Protein AF-A0A6J8CK54-F1 (afdb_monomer_lite)

Organism: Mytilus coruscus (NCBI:txid42192)

Structure (mmCIF, N/CA/C/O backbone):
data_AF-A0A6J8CK54-F1
#
_entry.id   AF-A0A6J8CK54-F1
#
loop_
_atom_site.group_PDB
_atom_site.id
_atom_site.type_symbol
_atom_site.label_atom_id
_atom_site.label_alt_id
_atom_site.label_comp_id
_atom_site.label_asym_id
_atom_site.label_entity_id
_atom_site.label_seq_id
_atom_site.pdbx_PDB_ins_code
_atom_site.Cartn_x
_atom_site.Cartn_y
_atom_site.Cartn_z
_atom_site.occupancy
_atom_site.B_iso_or_equiv
_atom_site.auth_seq_id
_atom_site.auth_comp_id
_atom_site.auth_asym_id
_atom_site.auth_atom_id
_atom_site.pdbx_PDB_model_num
ATOM 1 N N . MET A 1 1 ? -16.738 -25.588 69.167 1.00 48.00 1 MET A N 1
ATOM 2 C CA . MET A 1 1 ? -17.588 -25.017 68.103 1.00 48.00 1 MET A CA 1
ATOM 3 C C . MET A 1 1 ? -17.712 -23.536 68.401 1.00 48.00 1 MET A C 1
ATOM 5 O O . MET A 1 1 ? -18.262 -23.213 69.439 1.00 48.00 1 MET A O 1
ATOM 9 N N . GLY A 1 2 ? -17.048 -22.680 67.620 1.00 49.03 2 GLY A N 1
ATOM 10 C CA . GLY A 1 2 ? -16.920 -21.251 67.928 1.00 49.03 2 GLY A CA 1
ATOM 11 C C . GLY A 1 2 ? -18.171 -20.458 67.556 1.00 49.03 2 GLY A C 1
ATOM 12 O O . GLY A 1 2 ? -18.780 -20.725 66.521 1.00 49.03 2 GLY A O 1
ATOM 13 N N . ASP A 1 3 ? -18.523 -19.503 68.414 1.00 54.72 3 ASP A N 1
ATOM 14 C CA . ASP A 1 3 ? -19.717 -18.661 68.365 1.00 54.72 3 ASP A CA 1
ATOM 15 C C . ASP A 1 3 ? -19.902 -17.946 67.020 1.00 54.72 3 ASP A C 1
ATOM 17 O O . ASP A 1 3 ? -19.301 -16.911 66.735 1.00 54.72 3 ASP A O 1
ATOM 21 N N . THR A 1 4 ? -20.813 -18.461 66.196 1.00 59.22 4 THR A N 1
ATOM 22 C CA . THR A 1 4 ? -21.291 -17.782 64.984 1.00 59.22 4 THR A CA 1
ATOM 23 C C . THR A 1 4 ? -22.379 -16.739 65.276 1.00 59.22 4 THR A C 1
ATOM 25 O O . THR A 1 4 ? -22.897 -16.119 64.350 1.00 59.22 4 THR A O 1
ATOM 28 N N . GLN A 1 5 ? -22.755 -16.534 66.543 1.00 58.91 5 GLN A N 1
ATOM 29 C CA . GLN A 1 5 ? -23.908 -15.708 66.929 1.00 58.91 5 GLN A CA 1
ATOM 30 C C . GLN A 1 5 ? -23.653 -14.190 66.901 1.00 58.91 5 GLN A C 1
ATOM 32 O O . GLN A 1 5 ? -24.612 -13.426 66.898 1.00 58.91 5 GLN A O 1
ATOM 37 N N . ASN A 1 6 ? -22.396 -13.742 66.793 1.00 60.12 6 ASN A N 1
ATOM 38 C CA . ASN A 1 6 ? -22.040 -12.315 66.709 1.00 60.12 6 ASN A CA 1
ATOM 39 C C . ASN A 1 6 ? -21.680 -11.843 65.289 1.00 60.12 6 ASN A C 1
ATOM 41 O O . ASN A 1 6 ? -21.133 -10.751 65.114 1.00 60.12 6 ASN A O 1
ATOM 45 N N . LEU A 1 7 ? -21.957 -12.648 64.258 1.00 65.50 7 LEU A N 1
ATOM 46 C CA . LEU A 1 7 ? -21.756 -12.208 62.880 1.00 65.50 7 LEU A CA 1
ATOM 47 C C . LEU A 1 7 ? -22.863 -11.222 62.477 1.00 65.50 7 LEU A C 1
ATOM 49 O O . LEU A 1 7 ? -24.045 -11.530 62.645 1.00 65.50 7 LEU A O 1
ATOM 53 N N . PRO A 1 8 ? -22.503 -10.045 61.931 1.00 65.50 8 PRO A N 1
ATOM 54 C CA . PRO A 1 8 ? -23.477 -9.041 61.534 1.00 65.50 8 PRO A CA 1
ATOM 55 C C . PRO A 1 8 ? -24.423 -9.630 60.488 1.00 65.50 8 PRO A C 1
ATOM 57 O O . PRO A 1 8 ? -24.000 -10.162 59.457 1.00 65.50 8 PRO A O 1
ATOM 60 N N . THR A 1 9 ? -25.719 -9.571 60.780 1.00 67.75 9 THR A N 1
ATOM 61 C CA . THR A 1 9 ? -26.742 -10.156 59.915 1.00 67.75 9 THR A CA 1
ATOM 62 C C . THR A 1 9 ? -27.010 -9.230 58.731 1.00 67.75 9 THR A C 1
ATOM 64 O O . THR A 1 9 ? -26.897 -8.006 58.820 1.00 67.75 9 THR A O 1
ATOM 67 N N . LEU A 1 10 ? -27.397 -9.800 57.586 1.00 60.69 10 LEU A N 1
ATOM 68 C CA . LEU A 1 10 ? -27.627 -9.051 56.340 1.00 60.69 10 LEU A CA 1
ATOM 69 C C . LEU A 1 10 ? -28.688 -7.930 56.466 1.00 60.69 10 LEU A C 1
ATOM 71 O O . LEU A 1 10 ? -28.786 -7.070 55.590 1.00 60.69 10 LEU A O 1
ATOM 75 N N . GLN A 1 11 ? -29.485 -7.952 57.540 1.00 67.56 11 GLN A N 1
ATOM 76 C CA . GLN A 1 11 ? -30.541 -6.987 57.845 1.00 67.56 11 GLN A CA 1
ATOM 77 C C . GLN A 1 11 ? -30.040 -5.738 58.596 1.00 67.56 11 GLN A C 1
ATOM 79 O O . GLN A 1 11 ? -30.811 -4.794 58.784 1.00 67.56 11 GLN A O 1
ATOM 84 N N . ASP A 1 12 ? -28.758 -5.674 58.973 1.00 81.00 12 ASP A N 1
ATOM 85 C CA . ASP A 1 12 ? -28.205 -4.513 59.666 1.00 81.00 12 ASP A CA 1
ATOM 86 C C . ASP A 1 12 ? -28.317 -3.234 58.820 1.00 81.00 12 ASP A C 1
ATOM 88 O O . ASP A 1 12 ? -27.776 -3.101 57.712 1.00 81.00 12 ASP A O 1
ATOM 92 N N . LYS A 1 13 ? -28.978 -2.218 59.387 1.00 82.81 13 LYS A N 1
ATOM 93 C CA . LYS A 1 13 ? -29.162 -0.891 58.767 1.00 82.81 13 LYS A CA 1
ATOM 94 C C . LYS A 1 13 ? -27.828 -0.253 58.352 1.00 82.81 13 LYS A C 1
ATOM 96 O O . LYS A 1 13 ? -27.752 0.440 57.338 1.00 82.81 13 LYS A O 1
ATOM 101 N N . ARG A 1 14 ? -26.752 -0.532 59.093 1.00 83.00 14 ARG A N 1
ATOM 102 C CA . ARG A 1 14 ? -25.394 -0.068 58.780 1.00 83.00 14 ARG A CA 1
ATOM 103 C C . ARG A 1 14 ? -24.827 -0.735 57.520 1.00 83.00 14 ARG A C 1
ATOM 105 O O . ARG A 1 14 ? -24.281 -0.035 56.669 1.00 83.00 14 ARG A O 1
ATOM 112 N N . LEU A 1 15 ? -24.994 -2.050 57.362 1.00 83.69 15 LEU A N 1
ATOM 113 C CA . LEU A 1 15 ? -24.539 -2.800 56.181 1.00 83.69 15 LEU A CA 1
ATOM 114 C C . LEU A 1 15 ? -25.299 -2.385 54.914 1.00 83.69 15 LEU A C 1
ATOM 116 O O . LEU A 1 15 ? -24.699 -2.205 53.848 1.00 83.69 15 LEU A O 1
ATOM 120 N N . THR A 1 16 ? -26.609 -2.158 55.027 1.00 84.31 16 THR A N 1
ATOM 121 C CA . THR A 1 16 ? -27.421 -1.666 53.903 1.00 84.31 16 THR A CA 1
ATOM 122 C C . THR A 1 16 ? -27.046 -0.236 53.506 1.00 84.31 16 THR A C 1
ATOM 124 O O . THR A 1 16 ? -26.945 0.060 52.312 1.00 84.31 16 THR A O 1
ATOM 127 N N . TYR A 1 17 ? -26.771 0.646 54.473 1.00 89.19 17 TYR A N 1
ATOM 128 C CA . TYR A 1 17 ? -26.274 2.000 54.213 1.00 89.19 17 TYR A CA 1
ATOM 129 C C . TYR A 1 17 ? -24.900 1.992 53.529 1.00 89.19 17 TYR A C 1
ATOM 131 O O . TYR A 1 17 ? -24.726 2.645 52.498 1.00 89.19 17 TYR A O 1
ATOM 139 N N . MET A 1 18 ? -23.958 1.186 54.032 1.00 88.12 18 MET A N 1
ATOM 140 C CA . MET A 1 18 ? -22.650 0.991 53.398 1.00 88.12 18 MET A CA 1
ATOM 141 C C . MET A 1 18 ? -22.799 0.500 51.960 1.00 88.12 18 MET A C 1
ATOM 143 O O . MET A 1 18 ? -22.256 1.121 51.052 1.00 88.12 18 MET A O 1
ATOM 147 N N . SER A 1 19 ? -23.634 -0.516 51.724 1.00 87.38 19 SER A N 1
ATOM 148 C CA . SER A 1 19 ? -23.914 -1.036 50.380 1.00 87.38 19 SER A CA 1
ATOM 149 C C . SER A 1 19 ? -24.491 0.026 49.435 1.00 87.38 19 SER A C 1
ATOM 151 O O . SER A 1 19 ? -24.144 0.063 48.251 1.00 87.38 19 SER A O 1
ATOM 153 N N . LYS A 1 20 ? -25.360 0.919 49.934 1.00 92.81 20 LYS A N 1
ATOM 154 C CA . LYS A 1 20 ? -25.897 2.049 49.155 1.00 92.81 20 LYS A CA 1
ATOM 155 C C . LYS A 1 20 ? -24.796 3.035 48.769 1.00 92.81 20 LYS A C 1
ATOM 157 O O . LYS A 1 20 ? -24.768 3.461 47.613 1.00 92.81 20 LYS A O 1
ATOM 162 N N . ILE A 1 21 ? -23.887 3.365 49.689 1.00 94.69 21 ILE A N 1
ATOM 163 C CA . ILE A 1 21 ? -22.725 4.213 49.392 1.00 94.69 21 ILE A CA 1
ATOM 164 C C . ILE A 1 21 ? -21.845 3.540 48.342 1.00 94.69 21 ILE A C 1
ATOM 166 O O . ILE A 1 21 ? -21.576 4.153 47.314 1.00 94.69 21 ILE A O 1
ATOM 170 N N . THR A 1 22 ? -21.485 2.264 48.517 1.00 94.69 22 THR A N 1
ATOM 171 C CA . THR A 1 22 ? -20.622 1.560 47.557 1.00 94.69 22 THR A CA 1
ATOM 172 C C . THR A 1 22 ? -21.241 1.527 46.161 1.00 94.69 22 THR A C 1
ATOM 174 O O . THR A 1 22 ? -20.546 1.757 45.174 1.00 94.69 22 THR A O 1
ATOM 177 N N . ARG A 1 23 ? -22.557 1.282 46.053 1.00 95.19 23 ARG A N 1
ATOM 178 C CA . ARG A 1 23 ? -23.281 1.328 44.771 1.00 95.19 23 ARG A CA 1
ATOM 179 C C . ARG A 1 23 ? -23.238 2.718 44.137 1.00 95.19 23 ARG A C 1
ATOM 181 O O . ARG A 1 23 ? -23.006 2.813 42.935 1.00 95.19 23 ARG A O 1
ATOM 188 N N . ARG A 1 24 ? -23.442 3.783 44.921 1.00 95.31 24 ARG A N 1
ATOM 189 C CA . ARG A 1 24 ? -23.344 5.168 44.430 1.00 95.31 24 ARG A CA 1
ATOM 190 C C . ARG A 1 24 ? -21.935 5.478 43.935 1.00 95.31 24 ARG A C 1
ATOM 192 O O . ARG A 1 24 ? -21.802 5.936 42.807 1.00 95.31 24 ARG A O 1
ATOM 199 N N . THR A 1 25 ? -20.908 5.149 44.716 1.00 96.38 25 THR A N 1
ATOM 200 C CA . THR A 1 25 ? -19.506 5.351 44.331 1.00 96.38 25 THR A CA 1
ATOM 201 C C . THR A 1 25 ? -19.171 4.601 43.045 1.00 96.38 25 THR A C 1
ATOM 203 O O . THR A 1 25 ? -18.646 5.209 42.122 1.00 96.38 25 THR A O 1
ATOM 206 N N . ARG A 1 26 ? -19.561 3.322 42.922 1.00 96.31 26 ARG A N 1
ATOM 207 C CA . ARG A 1 26 ? -19.374 2.536 41.685 1.00 96.31 26 ARG A CA 1
ATOM 208 C C . ARG A 1 26 ? -20.060 3.168 40.474 1.00 96.31 26 ARG A C 1
ATOM 210 O O . ARG A 1 26 ? -19.512 3.149 39.380 1.00 96.31 26 ARG A O 1
ATOM 217 N N . LYS A 1 27 ? -21.262 3.721 40.659 1.00 96.94 27 LYS A N 1
ATOM 218 C CA . LYS A 1 27 ? -21.995 4.384 39.575 1.00 96.94 27 LYS A CA 1
ATOM 219 C C . LYS A 1 27 ? -21.295 5.673 39.137 1.00 96.94 27 LYS A C 1
ATOM 221 O O . LYS A 1 27 ? -21.193 5.919 37.942 1.00 96.94 27 LYS A O 1
ATOM 226 N N . ILE A 1 28 ? -20.803 6.469 40.088 1.00 97.06 28 ILE A N 1
ATOM 227 C CA . ILE A 1 28 ? -20.060 7.705 39.805 1.00 97.06 28 ILE A CA 1
ATOM 228 C C . ILE A 1 28 ? -18.764 7.386 39.057 1.00 97.06 28 ILE A C 1
ATOM 230 O O . ILE A 1 28 ? -18.543 7.941 37.986 1.00 97.06 28 ILE A O 1
ATOM 234 N N . THR A 1 29 ? -17.968 6.430 39.544 1.00 96.81 29 THR A N 1
ATOM 235 C CA . THR A 1 29 ? -16.713 6.050 38.879 1.00 96.81 29 THR A CA 1
ATOM 236 C C . THR A 1 29 ? -16.949 5.477 37.484 1.00 96.81 29 THR A C 1
ATOM 238 O O . THR A 1 29 ? -16.185 5.761 36.566 1.00 96.81 29 THR A O 1
ATOM 241 N N . GLN A 1 30 ? -18.028 4.714 37.281 1.00 97.56 30 GLN A N 1
ATOM 242 C CA . GLN A 1 30 ? -18.414 4.249 35.949 1.00 97.56 30 GLN A CA 1
ATOM 243 C C . GLN A 1 30 ? -18.729 5.421 35.007 1.00 97.56 30 GLN A C 1
ATOM 245 O O . GLN A 1 30 ? -18.229 5.447 33.886 1.00 97.56 30 GLN A O 1
ATOM 250 N N . ILE A 1 31 ? -19.510 6.406 35.462 1.00 97.62 31 ILE A N 1
ATOM 251 C CA . ILE A 1 31 ? -19.836 7.597 34.665 1.00 97.62 31 ILE A CA 1
ATOM 252 C C . ILE A 1 31 ? -18.567 8.388 34.326 1.00 97.62 31 ILE A C 1
ATOM 254 O O . ILE A 1 31 ? -18.394 8.812 33.184 1.00 97.62 31 ILE A O 1
ATOM 258 N N . GLU A 1 32 ? -17.665 8.576 35.288 1.00 97.75 32 GLU A N 1
ATOM 259 C CA . GLU A 1 32 ? -16.388 9.259 35.067 1.00 97.75 32 GLU A CA 1
ATOM 260 C C . GLU A 1 32 ? -15.515 8.518 34.051 1.00 97.75 32 GLU A C 1
ATOM 262 O O . GLU A 1 32 ? -15.001 9.142 33.121 1.00 97.75 32 GLU A O 1
ATOM 267 N N . ASN A 1 33 ? -15.416 7.191 34.159 1.00 97.75 33 ASN A N 1
ATOM 268 C CA . ASN A 1 33 ? -14.702 6.360 33.192 1.00 97.75 33 ASN A CA 1
ATOM 269 C C . ASN A 1 33 ? -15.308 6.470 31.787 1.00 97.75 33 ASN A C 1
ATOM 271 O O . ASN A 1 33 ? -14.570 6.629 30.813 1.00 97.75 33 ASN A O 1
ATOM 275 N N . ASP A 1 34 ? -16.637 6.466 31.669 1.00 98.06 34 ASP A N 1
ATOM 276 C CA . ASP A 1 34 ? -17.323 6.651 30.389 1.00 98.06 34 ASP A CA 1
ATOM 277 C C . ASP A 1 34 ? -17.046 8.043 29.800 1.00 98.06 34 ASP A C 1
ATOM 279 O O . ASP A 1 34 ? -16.787 8.180 28.599 1.00 98.0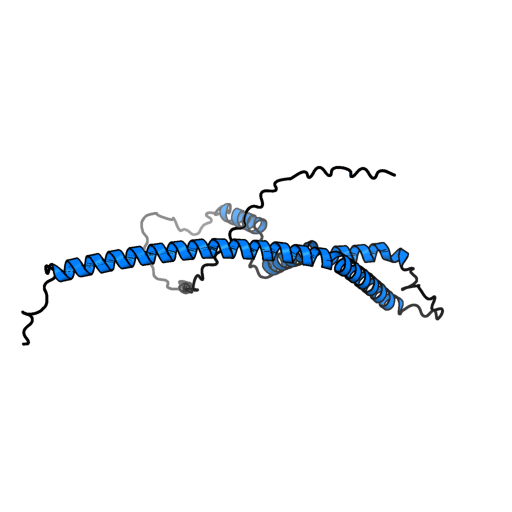6 34 ASP A O 1
ATOM 283 N N . MET A 1 35 ? -17.053 9.093 30.630 1.00 97.81 35 MET A N 1
ATOM 284 C CA . MET A 1 35 ? -16.698 10.450 30.204 1.00 97.81 35 MET A CA 1
ATOM 285 C C . MET A 1 35 ? -15.242 10.539 29.738 1.00 97.81 35 MET A C 1
ATOM 287 O O . MET A 1 35 ? -14.969 11.152 28.702 1.00 97.81 35 MET A O 1
ATOM 291 N N . LEU A 1 36 ? -14.309 9.921 30.466 1.00 97.69 36 LEU A N 1
ATOM 292 C CA . LEU A 1 36 ? -12.895 9.871 30.097 1.00 97.69 36 LEU A CA 1
ATOM 293 C C . LEU A 1 36 ? -12.685 9.099 28.793 1.00 97.69 36 LEU A C 1
ATOM 295 O O . LEU A 1 36 ? -11.977 9.589 27.913 1.00 97.69 36 LEU A O 1
ATOM 299 N N . SER A 1 37 ? -13.354 7.957 28.615 1.00 97.88 37 SER A N 1
ATOM 300 C CA . SER A 1 37 ? -13.296 7.183 27.372 1.00 97.88 37 SER A CA 1
ATOM 301 C C . SER A 1 37 ? -13.793 8.007 26.184 1.00 97.88 37 SER A C 1
ATOM 303 O O . SER A 1 37 ? -13.129 8.059 25.150 1.00 97.88 37 SER A O 1
ATOM 305 N N . ARG A 1 38 ? -14.912 8.730 26.336 1.00 97.69 38 ARG A N 1
ATOM 306 C CA . ARG A 1 38 ? -15.437 9.615 25.282 1.00 97.69 38 ARG A CA 1
ATOM 307 C C . ARG A 1 38 ? -14.467 10.744 24.938 1.00 97.69 38 ARG A C 1
ATOM 309 O O . ARG A 1 38 ? -14.269 11.031 23.759 1.00 97.69 38 ARG A O 1
ATOM 316 N N . LYS A 1 39 ? -13.849 11.380 25.940 1.00 97.81 39 LYS A N 1
ATOM 317 C CA . LYS A 1 39 ? -12.824 12.415 25.713 1.00 97.81 39 LYS A CA 1
ATOM 318 C C . LYS A 1 39 ? -11.617 11.837 24.974 1.00 97.81 39 LYS A C 1
ATOM 320 O O . LYS A 1 39 ? -11.168 12.422 23.990 1.00 97.81 39 LYS A O 1
ATOM 325 N N . ASN A 1 40 ? -11.142 10.664 25.390 1.00 97.94 40 ASN A N 1
ATOM 326 C CA . ASN A 1 40 ? -10.023 9.984 24.747 1.00 97.94 40 ASN A CA 1
ATOM 327 C C . ASN A 1 40 ? -10.325 9.621 23.283 1.00 97.94 40 ASN A C 1
ATOM 329 O O . ASN A 1 40 ? -9.487 9.827 22.405 1.00 97.94 40 ASN A O 1
ATOM 333 N N . ASP A 1 41 ? -11.545 9.169 22.984 1.00 97.94 41 ASP A N 1
ATOM 334 C CA . ASP A 1 41 ? -11.980 8.897 21.612 1.00 97.94 41 ASP A CA 1
ATOM 335 C C . ASP A 1 41 ? -11.954 10.156 20.738 1.00 97.94 41 ASP A C 1
ATOM 337 O O . ASP A 1 41 ? -11.562 10.101 19.567 1.00 97.94 41 ASP A O 1
ATOM 341 N N . VAL A 1 42 ? -12.369 11.302 21.287 1.00 98.12 42 VAL A N 1
ATOM 342 C CA . VAL A 1 42 ? -12.318 12.590 20.584 1.00 98.12 42 VAL A CA 1
ATOM 343 C C . VAL A 1 42 ? -10.870 12.984 20.298 1.00 98.12 42 VAL A C 1
ATOM 345 O O . VAL A 1 42 ? -10.543 13.254 19.140 1.00 98.12 42 VAL A O 1
ATOM 348 N N . TYR A 1 43 ? -9.987 12.945 21.300 1.00 98.12 43 TYR A N 1
ATOM 349 C CA . TYR A 1 43 ? -8.568 13.261 21.108 1.00 98.12 43 TYR A CA 1
ATOM 350 C C . TYR A 1 43 ? -7.902 12.319 20.107 1.00 98.12 43 TYR A C 1
ATOM 352 O O . TYR A 1 43 ? -7.234 12.776 19.180 1.00 98.12 43 TYR A O 1
ATOM 360 N N . SER A 1 44 ? -8.171 11.019 20.207 1.00 98.00 44 SER A N 1
ATOM 361 C CA . SER A 1 44 ? -7.672 10.012 19.271 1.00 98.00 44 SER A CA 1
ATOM 362 C C . SER A 1 44 ? -8.119 10.299 17.834 1.00 98.00 44 SER A C 1
ATOM 364 O O . SER A 1 44 ? -7.328 10.194 16.895 1.00 98.00 44 SER A O 1
ATOM 366 N N . LYS A 1 45 ? -9.377 10.709 17.626 1.00 97.94 45 LYS A N 1
ATOM 367 C CA . LYS A 1 45 ? -9.874 11.113 16.300 1.00 97.94 45 LYS A CA 1
ATOM 368 C C . LYS A 1 45 ? -9.177 12.373 15.787 1.00 97.94 45 LYS A C 1
ATOM 370 O O . LYS A 1 45 ? -8.841 12.416 14.604 1.00 97.94 45 LYS A O 1
ATOM 375 N N . CYS A 1 46 ? -8.954 13.374 16.636 1.00 98.06 46 CYS A N 1
ATOM 376 C CA . CYS A 1 46 ? -8.244 14.600 16.262 1.00 98.06 46 CYS A CA 1
ATOM 377 C C . CYS A 1 46 ? -6.789 14.315 15.867 1.00 98.06 46 CYS A C 1
ATOM 379 O O . CYS A 1 46 ? -6.385 14.678 14.763 1.00 98.06 46 CYS A O 1
ATOM 381 N N . LEU A 1 47 ? -6.054 13.563 16.690 1.00 98.06 47 LEU A N 1
ATOM 382 C CA . LEU A 1 47 ? -4.678 13.149 16.402 1.00 98.06 47 LEU A CA 1
ATOM 383 C C . LEU A 1 47 ? -4.584 12.337 15.107 1.00 98.06 47 LEU A C 1
ATOM 385 O O . LEU A 1 47 ? -3.687 12.547 14.295 1.00 98.06 47 LEU A O 1
ATOM 389 N N . ASN A 1 48 ? -5.537 11.434 14.861 1.00 97.44 48 ASN A N 1
ATOM 390 C CA . ASN A 1 48 ? -5.570 10.670 13.615 1.00 97.44 48 ASN A CA 1
ATOM 391 C C . ASN A 1 48 ? -5.790 11.563 12.386 1.00 97.44 48 ASN A C 1
ATOM 393 O O . ASN A 1 48 ? -5.140 11.350 11.361 1.00 97.44 48 ASN A O 1
ATOM 397 N N . LYS A 1 49 ? -6.671 12.568 12.474 1.00 97.81 49 LYS A N 1
ATOM 398 C CA . LYS A 1 49 ? -6.880 13.543 11.391 1.00 97.81 49 LYS A CA 1
ATOM 399 C C . LYS A 1 49 ? -5.620 14.367 11.127 1.00 97.81 49 LYS A C 1
ATOM 401 O O . LYS A 1 49 ? -5.247 14.547 9.970 1.00 97.81 49 LYS A O 1
ATOM 406 N N . GLU A 1 50 ? -4.951 14.830 12.177 1.00 97.56 50 GLU A N 1
ATOM 407 C CA . GLU A 1 50 ? -3.706 15.593 12.063 1.00 97.56 50 GLU A CA 1
ATOM 408 C C . GLU A 1 50 ? -2.572 14.748 11.472 1.00 97.56 50 GLU A C 1
ATOM 410 O O . GLU A 1 50 ? -1.907 15.156 10.524 1.00 97.56 50 GLU A O 1
ATOM 415 N N . LYS A 1 51 ? -2.416 13.507 11.937 1.00 98.19 51 LYS A N 1
ATOM 416 C CA . LYS A 1 51 ? -1.465 12.555 11.359 1.00 98.19 51 LYS A CA 1
ATOM 417 C C . LYS A 1 51 ? -1.728 12.328 9.869 1.00 98.19 51 LYS A C 1
ATOM 419 O O . LYS A 1 51 ? -0.789 12.283 9.077 1.00 98.19 51 LYS A O 1
ATOM 424 N N . GLN A 1 52 ? -2.992 12.181 9.467 1.00 95.75 52 GLN A N 1
ATOM 425 C CA . GLN A 1 52 ? -3.361 12.030 8.057 1.00 95.75 52 GLN A CA 1
ATOM 426 C C . GLN A 1 52 ? -3.038 13.287 7.238 1.00 95.75 52 GLN A C 1
ATOM 428 O O . GLN A 1 52 ? -2.494 13.161 6.139 1.00 95.75 52 GLN A O 1
ATOM 433 N N . SER A 1 53 ? -3.318 14.482 7.765 1.00 96.50 53 SER A N 1
ATOM 434 C CA . SER A 1 53 ? -3.023 15.742 7.073 1.00 96.50 53 SER A CA 1
ATOM 435 C C . SER A 1 53 ? -1.515 15.970 6.925 1.00 96.50 53 SER A C 1
ATOM 437 O O . SER A 1 53 ? -1.055 16.341 5.843 1.00 96.50 53 SER A O 1
ATOM 439 N N . LEU A 1 54 ? -0.732 15.660 7.963 1.00 97.44 54 LEU A N 1
ATOM 440 C CA . LEU A 1 54 ? 0.725 15.718 7.932 1.00 97.44 54 LEU A CA 1
ATOM 441 C C . LEU A 1 54 ? 1.274 14.730 6.906 1.00 97.44 54 LEU A C 1
ATOM 443 O O . LEU A 1 54 ? 2.019 15.134 6.020 1.00 97.44 54 LEU A O 1
ATOM 447 N N . ASN A 1 55 ? 0.848 13.465 6.950 1.00 96.12 55 ASN A N 1
ATOM 448 C CA . ASN A 1 55 ? 1.263 12.455 5.974 1.00 96.12 55 ASN A CA 1
ATOM 449 C C . ASN A 1 55 ? 0.984 12.895 4.532 1.00 96.12 55 ASN A C 1
ATOM 451 O O . ASN A 1 55 ? 1.827 12.701 3.656 1.00 96.12 55 ASN A O 1
ATOM 455 N N . TYR A 1 56 ? -0.178 13.505 4.288 1.00 95.12 56 TYR A N 1
ATOM 456 C CA . TYR A 1 56 ? -0.532 14.030 2.976 1.00 95.12 56 TYR A CA 1
ATOM 457 C C . TYR A 1 56 ? 0.384 15.183 2.546 1.00 95.12 56 TYR A C 1
ATOM 459 O O . TYR A 1 56 ? 0.933 15.137 1.447 1.00 95.12 56 TYR A O 1
ATOM 467 N N . ARG A 1 57 ? 0.630 16.171 3.417 1.00 96.75 57 ARG A N 1
ATOM 468 C CA . ARG A 1 57 ? 1.552 17.289 3.138 1.00 96.75 57 ARG A CA 1
ATOM 469 C C . ARG A 1 57 ? 2.970 16.798 2.856 1.00 96.75 57 ARG A C 1
ATOM 471 O O . ARG A 1 57 ? 3.595 17.227 1.889 1.00 96.75 57 ARG A O 1
ATOM 478 N N . THR A 1 58 ? 3.472 15.866 3.662 1.00 96.25 58 THR A N 1
ATOM 479 C CA . THR A 1 58 ? 4.798 15.267 3.472 1.00 96.25 58 THR A CA 1
ATOM 480 C C . THR A 1 58 ? 4.861 14.491 2.159 1.00 96.25 58 THR A C 1
ATOM 482 O O . THR A 1 58 ? 5.841 14.596 1.425 1.00 96.25 58 THR A O 1
ATOM 485 N N . TRP A 1 59 ? 3.799 13.756 1.815 1.00 94.94 59 TRP A N 1
ATOM 486 C CA . TRP A 1 59 ? 3.690 13.072 0.529 1.00 94.94 59 TRP A CA 1
ATOM 487 C C . TRP A 1 59 ? 3.682 14.051 -0.651 1.00 94.94 59 TRP A C 1
ATOM 489 O O . TRP A 1 59 ? 4.414 13.821 -1.609 1.00 94.94 59 TRP A O 1
ATOM 499 N N . GLN A 1 60 ? 2.926 15.152 -0.571 1.00 95.06 60 GLN A N 1
ATOM 500 C CA . GLN A 1 60 ? 2.899 16.191 -1.605 1.00 95.06 60 GLN A CA 1
ATOM 501 C C . GLN A 1 60 ? 4.288 16.799 -1.821 1.00 95.06 60 GLN A C 1
ATOM 503 O O . GLN A 1 60 ? 4.740 16.882 -2.959 1.00 95.06 60 GLN A O 1
ATOM 508 N N . ARG A 1 61 ? 4.994 17.147 -0.735 1.00 96.50 61 ARG A N 1
ATOM 509 C CA . ARG A 1 61 ? 6.371 17.664 -0.800 1.00 96.50 61 ARG A CA 1
ATOM 510 C C . ARG A 1 61 ? 7.336 16.650 -1.412 1.00 96.50 61 ARG A C 1
ATOM 512 O O . ARG A 1 61 ? 8.186 17.021 -2.208 1.00 96.50 61 ARG A O 1
ATOM 519 N N . ALA A 1 62 ? 7.198 15.370 -1.069 1.00 95.56 62 ALA A N 1
ATOM 520 C CA . ALA A 1 62 ? 8.073 14.309 -1.564 1.00 95.56 62 ALA A CA 1
ATOM 521 C C . ALA A 1 62 ? 7.754 13.853 -3.001 1.00 95.56 62 ALA A C 1
ATOM 523 O O . ALA A 1 62 ? 8.590 13.203 -3.629 1.00 95.56 62 ALA A O 1
ATOM 524 N N . LYS A 1 63 ? 6.555 14.143 -3.521 1.00 91.19 63 LYS A N 1
ATOM 525 C CA . LYS A 1 63 ? 6.081 13.678 -4.832 1.00 91.19 63 LYS A CA 1
ATOM 526 C C . LYS A 1 63 ? 7.018 14.050 -5.997 1.00 91.19 63 LYS A C 1
ATOM 528 O O . LYS A 1 63 ? 7.461 13.112 -6.659 1.00 91.19 63 LYS A O 1
ATOM 533 N N . PRO A 1 64 ? 7.388 15.327 -6.232 1.00 95.31 64 PRO A N 1
ATOM 534 C CA . PRO A 1 64 ? 8.235 15.688 -7.374 1.00 95.31 64 PRO A CA 1
ATOM 535 C C . PRO A 1 64 ? 9.619 15.030 -7.304 1.00 95.31 64 PRO A C 1
ATOM 537 O O . PRO A 1 64 ? 10.124 14.527 -8.305 1.00 95.31 64 PRO A O 1
ATOM 540 N N . PHE A 1 65 ? 10.205 14.938 -6.106 1.00 96.31 65 PHE A N 1
ATOM 541 C CA . PHE A 1 65 ? 11.488 14.261 -5.905 1.00 96.31 65 PHE A CA 1
ATOM 542 C C . PHE A 1 65 ? 11.400 12.765 -6.209 1.00 96.31 65 PHE A C 1
ATOM 544 O O . PHE A 1 65 ? 12.289 12.204 -6.845 1.00 96.31 65 PHE A O 1
ATOM 551 N N . ARG A 1 66 ? 10.312 12.107 -5.789 1.00 93.25 66 ARG A N 1
ATOM 552 C CA . ARG A 1 66 ? 10.070 10.691 -6.089 1.00 93.25 66 ARG A CA 1
ATOM 553 C C . ARG A 1 66 ? 9.865 10.449 -7.579 1.00 93.25 66 ARG A C 1
ATOM 555 O O . ARG A 1 66 ? 10.394 9.465 -8.085 1.00 93.25 66 ARG A O 1
ATOM 562 N N . GLU A 1 67 ? 9.124 11.315 -8.264 1.00 92.19 67 GLU A N 1
ATOM 563 C CA . GLU A 1 67 ? 8.903 11.230 -9.713 1.00 92.19 67 GLU A CA 1
ATOM 564 C C . GLU A 1 67 ? 10.212 11.431 -10.486 1.00 92.19 67 GLU A C 1
ATOM 566 O O . GLU A 1 67 ? 10.558 10.594 -11.319 1.00 92.19 67 GLU A O 1
ATOM 571 N N . SER A 1 68 ? 10.994 12.454 -10.130 1.00 95.94 68 SER A N 1
ATOM 572 C CA . SER A 1 68 ? 12.318 12.711 -10.711 1.00 95.94 68 SER A CA 1
ATOM 573 C C . SER A 1 68 ? 13.280 11.535 -10.505 1.00 95.94 68 SER A C 1
ATOM 575 O O . SER A 1 68 ? 13.884 11.030 -11.453 1.00 95.94 68 SER A O 1
ATOM 577 N N . LEU A 1 69 ? 13.361 11.011 -9.280 1.00 96.00 69 LEU A N 1
ATOM 578 C CA . LEU A 1 69 ? 14.219 9.873 -8.955 1.00 96.00 69 LEU A CA 1
ATOM 579 C C . LEU A 1 69 ? 13.777 8.592 -9.672 1.00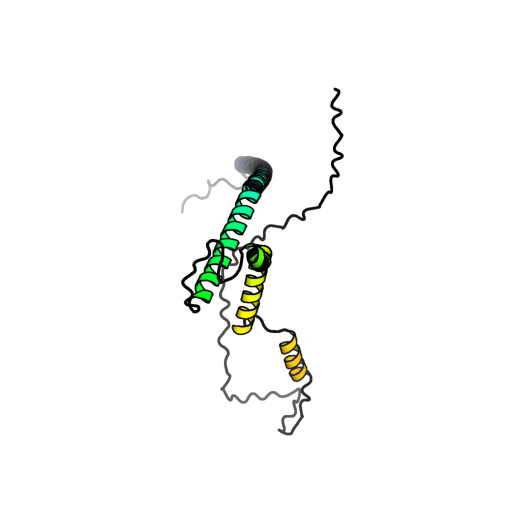 96.00 69 LEU A C 1
ATOM 581 O O . LEU A 1 69 ? 14.615 7.812 -10.127 1.00 96.00 69 LEU A O 1
ATOM 585 N N . LEU A 1 70 ? 12.469 8.361 -9.786 1.00 94.25 70 LEU A N 1
ATOM 586 C CA . LEU A 1 70 ? 11.925 7.226 -10.522 1.00 94.25 70 LEU A CA 1
ATOM 587 C C . LEU A 1 70 ? 12.231 7.341 -12.021 1.00 94.25 70 LEU A C 1
ATOM 589 O O . LEU A 1 70 ? 12.633 6.347 -12.625 1.00 94.25 70 LEU A O 1
ATOM 593 N N . HIS A 1 71 ? 12.127 8.537 -12.599 1.00 94.25 71 HIS A N 1
ATOM 594 C CA . HIS A 1 71 ? 12.514 8.807 -13.981 1.00 94.25 71 HIS A CA 1
ATOM 595 C C . HIS A 1 71 ? 14.015 8.555 -14.209 1.00 94.25 71 HIS A C 1
ATOM 597 O O . HIS A 1 71 ? 14.383 7.786 -15.096 1.00 94.25 71 HIS A O 1
ATOM 603 N N . ALA A 1 72 ? 14.886 9.094 -13.347 1.00 96.00 72 ALA A N 1
ATOM 604 C CA . ALA A 1 72 ? 16.333 8.880 -13.418 1.00 96.00 72 ALA A CA 1
ATOM 605 C C . ALA A 1 72 ? 16.715 7.391 -13.317 1.00 96.00 72 ALA A C 1
ATOM 607 O O . ALA A 1 72 ? 17.510 6.890 -14.113 1.00 96.00 72 ALA A O 1
ATOM 608 N N . ARG A 1 73 ? 16.104 6.645 -12.386 1.00 96.19 73 ARG A N 1
ATOM 609 C CA . ARG A 1 73 ? 16.312 5.190 -12.264 1.00 96.19 73 ARG A CA 1
ATOM 610 C C . ARG A 1 73 ? 15.813 4.423 -13.485 1.00 96.19 73 ARG A C 1
ATOM 612 O O . ARG A 1 73 ? 16.438 3.441 -13.878 1.00 96.19 73 ARG A O 1
ATOM 619 N N . SER A 1 74 ? 14.704 4.859 -14.075 1.00 94.50 74 SER A N 1
ATOM 620 C CA . SER A 1 74 ? 14.132 4.250 -15.280 1.00 94.50 74 SER A CA 1
ATOM 621 C C . SER A 1 74 ? 15.060 4.436 -16.482 1.00 94.50 74 SER A C 1
ATOM 623 O O . SER A 1 74 ? 15.372 3.456 -17.158 1.00 94.50 74 SER A O 1
ATOM 625 N N . ILE A 1 75 ? 15.611 5.643 -16.666 1.00 93.81 75 ILE A N 1
ATOM 626 C CA . ILE A 1 75 ? 16.662 5.925 -17.658 1.00 93.81 75 ILE A CA 1
ATOM 627 C C . ILE A 1 75 ? 17.867 5.007 -17.445 1.00 93.81 75 ILE A C 1
ATOM 629 O O . ILE A 1 75 ? 18.275 4.300 -18.363 1.00 93.81 75 ILE A O 1
ATOM 633 N N . GLN A 1 76 ? 18.409 4.966 -16.223 1.00 93.75 76 GLN A N 1
ATOM 634 C CA . GLN A 1 76 ? 19.573 4.135 -15.906 1.00 93.75 76 GLN A CA 1
ATOM 635 C C . GLN A 1 76 ? 19.315 2.652 -16.183 1.00 93.75 76 GLN A C 1
ATOM 637 O O . GLN A 1 76 ? 20.197 1.960 -16.687 1.00 93.75 76 GLN A O 1
ATOM 642 N N . LYS A 1 77 ? 18.116 2.155 -15.864 1.00 93.94 77 LYS A N 1
ATOM 643 C CA . LYS A 1 77 ? 17.727 0.768 -16.127 1.00 93.94 77 LYS A CA 1
ATOM 644 C C . LYS A 1 77 ? 17.688 0.472 -17.627 1.00 93.94 77 LYS A C 1
ATOM 646 O O . LYS A 1 77 ? 18.235 -0.549 -18.036 1.00 93.94 77 LYS A O 1
ATOM 651 N N . CYS A 1 78 ? 17.095 1.357 -18.430 1.00 91.44 78 CYS A N 1
ATOM 652 C CA . CYS A 1 78 ? 17.047 1.200 -19.886 1.00 91.44 78 CYS A CA 1
ATOM 653 C C . CYS A 1 78 ? 18.459 1.252 -20.485 1.00 91.44 78 CYS A C 1
ATOM 655 O O . CYS A 1 78 ? 18.855 0.342 -21.204 1.00 91.44 78 CYS A O 1
ATOM 657 N N . MET A 1 79 ? 19.268 2.239 -20.094 1.00 88.94 79 MET A N 1
ATOM 658 C CA . MET A 1 79 ? 20.660 2.357 -20.539 1.00 88.94 79 MET A CA 1
ATOM 659 C C . MET A 1 79 ? 21.492 1.118 -20.195 1.00 88.94 79 MET A C 1
ATOM 661 O O . MET A 1 79 ? 22.250 0.641 -21.032 1.00 88.94 79 MET A O 1
ATOM 665 N N . LYS A 1 80 ? 21.358 0.576 -18.978 1.00 89.62 80 LYS A N 1
ATOM 666 C CA . LYS A 1 80 ? 22.059 -0.655 -18.578 1.00 89.62 80 LYS A CA 1
ATOM 667 C C . LYS A 1 80 ? 21.622 -1.859 -19.409 1.00 89.62 80 LYS A C 1
ATOM 669 O O . LYS A 1 80 ? 22.474 -2.654 -19.779 1.00 89.62 80 LYS A O 1
ATOM 674 N N . LYS A 1 81 ? 20.326 -1.980 -19.712 1.00 89.06 81 LYS A N 1
ATOM 675 C CA . LYS A 1 81 ? 19.791 -3.059 -20.551 1.00 89.06 81 LYS A CA 1
ATOM 676 C C . LYS A 1 81 ? 20.425 -3.034 -21.947 1.00 89.06 81 LYS A C 1
ATOM 678 O O . LYS A 1 81 ? 20.956 -4.049 -22.372 1.00 89.06 81 LYS A O 1
ATOM 683 N N . HIS A 1 82 ? 20.445 -1.871 -22.599 1.00 84.62 82 HIS A N 1
ATOM 684 C CA . HIS A 1 82 ? 21.024 -1.712 -23.941 1.00 84.62 82 HIS A CA 1
ATOM 685 C C . HIS A 1 82 ? 22.550 -1.849 -23.958 1.00 84.62 82 HIS A C 1
ATOM 687 O O . HIS A 1 82 ? 23.091 -2.483 -24.852 1.00 84.62 82 HIS A O 1
ATOM 693 N N . LYS A 1 83 ? 23.255 -1.380 -22.917 1.00 80.75 83 LYS A N 1
ATOM 694 C CA . LYS A 1 83 ? 24.703 -1.627 -22.778 1.00 80.75 83 LYS A CA 1
ATOM 695 C C . LYS A 1 83 ? 25.066 -3.114 -22.731 1.00 80.75 83 LYS A C 1
ATOM 697 O O . LYS A 1 83 ? 26.138 -3.467 -23.194 1.00 80.75 83 LYS A O 1
ATOM 702 N N . ILE A 1 84 ? 24.213 -3.956 -22.143 1.00 77.62 84 ILE A N 1
ATOM 703 C CA . ILE A 1 84 ? 24.447 -5.406 -22.036 1.00 77.62 84 ILE A CA 1
ATOM 704 C C . ILE A 1 84 ? 24.069 -6.131 -23.339 1.00 77.62 84 ILE A C 1
ATOM 706 O O . ILE A 1 84 ? 24.654 -7.161 -23.658 1.00 77.62 84 ILE A O 1
ATOM 710 N N . CYS A 1 85 ? 23.097 -5.614 -24.093 1.00 68.62 85 CYS A N 1
ATOM 711 C CA . CYS A 1 85 ? 22.712 -6.188 -25.384 1.00 68.62 85 CYS A CA 1
ATOM 712 C C . CYS A 1 85 ? 23.755 -5.919 -26.482 1.00 68.62 85 CYS A C 1
ATOM 714 O O . CYS A 1 85 ? 23.996 -6.794 -27.308 1.00 68.62 85 CYS A O 1
ATOM 716 N N . ASP A 1 86 ? 24.426 -4.767 -26.439 1.00 62.88 86 ASP A N 1
ATOM 717 C CA . ASP A 1 86 ? 25.382 -4.338 -27.469 1.00 62.88 86 ASP A CA 1
ATOM 718 C C . ASP A 1 86 ? 26.813 -4.857 -27.292 1.00 62.88 86 ASP A C 1
ATOM 720 O O . ASP A 1 86 ? 27.685 -4.565 -28.107 1.00 62.88 86 ASP A O 1
ATOM 724 N N . CYS A 1 87 ? 27.055 -5.702 -26.288 1.00 55.56 87 CYS A N 1
ATOM 725 C CA . CYS A 1 87 ? 28.333 -6.393 -26.080 1.00 55.56 87 CYS A CA 1
ATOM 726 C C . CYS A 1 87 ? 28.799 -7.245 -27.279 1.00 55.56 87 CYS A C 1
ATOM 728 O O . CYS A 1 87 ? 29.900 -7.785 -27.236 1.00 55.56 87 CYS A O 1
ATOM 730 N N . PHE A 1 88 ? 27.966 -7.419 -28.310 1.00 55.12 88 PHE A N 1
ATOM 731 C CA . PHE A 1 88 ? 28.236 -8.274 -29.465 1.00 55.12 88 PHE A CA 1
ATOM 732 C C . PHE A 1 88 ? 28.696 -7.527 -30.728 1.00 55.12 88 PHE A C 1
ATOM 734 O O . PHE A 1 88 ? 29.089 -8.186 -31.689 1.00 55.12 88 PHE A O 1
ATOM 741 N N . ILE A 1 89 ? 28.694 -6.186 -30.755 1.00 59.62 89 ILE A N 1
ATOM 742 C CA . ILE A 1 89 ? 29.113 -5.411 -31.937 1.00 59.62 89 ILE A CA 1
ATOM 743 C C . ILE A 1 89 ? 30.414 -4.664 -31.612 1.00 59.62 89 ILE A C 1
ATOM 745 O O . ILE A 1 89 ? 30.416 -3.586 -31.023 1.00 59.62 89 ILE A O 1
ATOM 749 N N . ASN A 1 90 ? 31.541 -5.274 -31.990 1.00 56.94 90 ASN A N 1
ATOM 750 C CA . ASN A 1 90 ? 32.909 -4.773 -31.807 1.00 56.94 90 ASN A CA 1
ATOM 751 C C . ASN A 1 90 ? 33.236 -3.589 -32.739 1.00 56.94 90 ASN A C 1
ATOM 753 O O . ASN A 1 90 ? 34.157 -3.669 -33.549 1.00 56.94 90 ASN A O 1
ATOM 757 N N . THR A 1 91 ? 32.495 -2.487 -32.661 1.00 62.06 91 THR A N 1
ATOM 758 C CA . THR A 1 91 ? 32.877 -1.238 -33.337 1.00 62.06 91 THR A CA 1
ATOM 759 C C . THR A 1 91 ? 33.482 -0.273 -32.314 1.00 62.06 91 THR A C 1
ATOM 761 O O . THR A 1 91 ? 32.768 0.158 -31.408 1.00 62.06 91 THR A O 1
ATOM 764 N N . PRO A 1 92 ? 34.780 0.072 -32.421 1.00 61.06 92 PRO A N 1
ATOM 765 C CA . PRO A 1 92 ? 35.509 0.860 -31.420 1.00 61.06 92 PRO A CA 1
ATOM 766 C C . PRO A 1 92 ? 35.156 2.359 -31.402 1.00 61.06 92 PRO A C 1
ATOM 768 O O . PRO A 1 92 ? 35.712 3.117 -30.608 1.00 61.06 92 PRO A O 1
ATOM 771 N N . GLU A 1 93 ? 34.221 2.808 -32.238 1.00 66.00 93 GLU A N 1
ATOM 772 C CA . GLU A 1 93 ? 33.755 4.193 -32.249 1.00 66.00 93 GLU A CA 1
ATOM 773 C C . GLU A 1 93 ? 32.704 4.412 -31.155 1.00 66.00 93 GLU A C 1
ATOM 775 O O . GLU A 1 93 ? 31.491 4.346 -31.369 1.00 66.00 93 GLU A O 1
ATOM 780 N N . PHE A 1 94 ? 33.180 4.672 -29.938 1.00 62.19 94 PHE A N 1
ATOM 781 C CA . PHE A 1 94 ? 32.332 5.086 -28.825 1.00 62.19 94 PHE A CA 1
ATOM 782 C C . PHE A 1 94 ? 31.778 6.495 -29.071 1.00 62.19 94 PHE A C 1
ATOM 784 O O . PHE A 1 94 ? 32.284 7.490 -28.555 1.00 62.19 94 PHE A O 1
ATOM 791 N N . ASN A 1 95 ? 30.690 6.585 -29.832 1.00 69.25 95 ASN A N 1
ATOM 792 C CA . ASN A 1 95 ? 29.913 7.812 -29.935 1.00 69.25 95 ASN A CA 1
ATOM 793 C C . ASN A 1 95 ? 29.256 8.108 -28.579 1.00 69.25 95 ASN A C 1
ATOM 795 O O . ASN A 1 95 ? 28.256 7.491 -28.195 1.00 69.25 95 ASN A O 1
ATOM 799 N N . TYR A 1 96 ? 29.826 9.057 -27.830 1.00 73.94 96 TYR A N 1
ATOM 800 C CA . TYR A 1 96 ? 29.257 9.524 -26.568 1.00 73.94 96 TYR A CA 1
ATOM 801 C C . TYR A 1 96 ? 27.782 9.919 -26.753 1.00 73.94 96 TYR A C 1
ATOM 803 O O . TYR A 1 96 ? 27.412 10.623 -27.689 1.00 73.94 96 TYR A O 1
ATOM 811 N N . GLY A 1 97 ? 26.919 9.453 -25.846 1.00 75.88 97 GLY A N 1
ATOM 812 C CA . GLY A 1 97 ? 25.475 9.710 -25.909 1.00 75.88 97 GLY A CA 1
ATOM 813 C C . GLY A 1 97 ? 24.663 8.704 -26.735 1.00 75.88 97 GLY A C 1
ATOM 814 O O . GLY A 1 97 ? 23.435 8.828 -26.780 1.00 75.88 97 GLY A O 1
ATOM 815 N N . MET A 1 98 ? 25.314 7.695 -27.322 1.00 79.00 98 MET A N 1
ATOM 816 C CA . MET A 1 98 ? 24.661 6.529 -27.919 1.00 79.00 98 MET A CA 1
ATOM 817 C C . MET A 1 98 ? 24.663 5.363 -26.921 1.00 79.00 98 MET A C 1
ATOM 819 O O . MET A 1 98 ? 25.685 5.026 -26.325 1.00 79.00 98 MET A O 1
ATOM 823 N N . TYR A 1 99 ? 23.496 4.759 -26.711 1.00 81.00 99 TYR A N 1
ATOM 824 C CA . TYR A 1 99 ? 23.294 3.607 -25.839 1.00 81.00 99 TYR A CA 1
ATOM 825 C C . TYR A 1 99 ? 22.756 2.471 -26.679 1.00 81.00 99 TYR A C 1
ATOM 827 O O . TYR A 1 99 ? 21.585 2.463 -27.045 1.00 81.00 99 TYR A O 1
ATOM 835 N N . GLY A 1 100 ? 23.642 1.544 -26.991 1.00 75.00 100 GLY A N 1
ATOM 836 C CA . GLY A 1 100 ? 23.333 0.425 -27.850 1.00 75.00 100 GLY A CA 1
ATOM 837 C C . GLY A 1 100 ? 22.930 0.826 -29.280 1.00 75.00 100 GLY A C 1
ATOM 838 O O . GLY A 1 100 ? 21.837 0.513 -29.743 1.00 75.00 100 GLY A O 1
ATOM 839 N N . GLY A 1 101 ? 23.705 1.721 -29.906 1.00 81.25 101 GLY A N 1
ATOM 840 C CA . GLY A 1 101 ? 23.364 2.306 -31.212 1.00 81.25 101 GLY A CA 1
ATOM 841 C C . GLY A 1 101 ? 22.152 3.257 -31.219 1.00 81.25 101 GLY A C 1
ATOM 842 O O . GLY A 1 101 ? 21.859 3.868 -32.245 1.00 81.25 101 GLY A O 1
ATOM 843 N N . LEU A 1 102 ? 21.468 3.454 -30.085 1.00 84.25 102 LEU A N 1
ATOM 844 C CA . LEU A 1 102 ? 20.281 4.303 -29.974 1.00 84.25 102 LEU A CA 1
ATOM 845 C C . LEU A 1 102 ? 20.548 5.585 -29.182 1.00 84.25 102 LEU A C 1
ATOM 847 O O . LEU A 1 102 ? 21.257 5.608 -28.175 1.00 84.25 102 LEU A O 1
ATOM 851 N N . ARG A 1 103 ? 19.909 6.682 -29.597 1.00 87.69 103 ARG A N 1
ATOM 852 C CA . ARG A 1 103 ? 19.886 7.933 -28.823 1.00 87.69 103 ARG A CA 1
ATOM 853 C C . ARG A 1 103 ? 18.913 7.810 -27.651 1.00 87.69 103 ARG A C 1
ATOM 855 O O . ARG A 1 103 ? 17.866 7.178 -27.766 1.00 87.69 103 ARG A O 1
ATOM 862 N N . LEU A 1 104 ? 19.176 8.536 -26.561 1.00 87.12 104 LEU A N 1
ATOM 863 C CA . LEU A 1 104 ? 18.288 8.568 -25.386 1.00 87.12 104 LEU A CA 1
ATOM 864 C C . LEU A 1 104 ? 16.834 8.951 -25.729 1.00 87.12 104 LEU A C 1
ATOM 866 O O . LEU A 1 104 ? 15.901 8.433 -25.123 1.00 87.12 104 LEU A O 1
ATOM 870 N N . ARG A 1 105 ? 16.630 9.827 -26.726 1.00 90.38 105 ARG A N 1
ATOM 871 C CA . ARG A 1 105 ? 15.288 10.219 -27.196 1.00 90.38 105 ARG A CA 1
ATOM 872 C C . ARG A 1 105 ? 14.496 9.036 -27.762 1.00 90.38 105 ARG A C 1
ATOM 874 O O . ARG A 1 105 ? 13.289 8.979 -27.554 1.00 90.38 105 ARG A O 1
ATOM 881 N N . SER A 1 106 ? 15.168 8.088 -28.414 1.00 91.69 106 SER A N 1
ATOM 882 C CA . SER A 1 106 ? 14.548 6.876 -28.960 1.00 91.69 106 SER A CA 1
ATOM 883 C C . SER A 1 106 ? 14.108 5.909 -27.855 1.00 91.69 106 SER A C 1
ATOM 885 O O . SER A 1 106 ? 13.115 5.209 -28.007 1.00 91.69 106 SER A O 1
ATOM 887 N N . LEU A 1 107 ? 14.780 5.934 -26.696 1.00 91.12 107 LEU A N 1
ATOM 888 C CA . LEU A 1 107 ? 14.448 5.104 -25.530 1.00 91.12 107 LEU A CA 1
ATOM 889 C C . LEU A 1 107 ? 13.258 5.631 -24.712 1.00 91.12 107 LEU A C 1
ATOM 891 O O . LEU A 1 107 ? 12.870 5.013 -23.721 1.00 91.12 107 LEU A O 1
ATOM 895 N N . ARG A 1 108 ? 12.660 6.766 -25.098 1.00 93.94 108 ARG A N 1
ATOM 896 C CA . ARG A 1 108 ? 11.576 7.411 -24.344 1.00 93.94 108 ARG A CA 1
ATOM 897 C C . ARG A 1 108 ? 10.403 6.467 -24.072 1.00 93.94 108 ARG A C 1
ATOM 899 O O . ARG A 1 108 ? 9.911 6.443 -22.948 1.00 93.94 108 ARG A O 1
ATOM 906 N N . HIS A 1 109 ? 9.990 5.671 -25.058 1.00 95.62 109 HIS A N 1
ATOM 907 C CA . HIS A 1 109 ? 8.870 4.741 -24.892 1.00 95.62 109 HIS A CA 1
ATOM 908 C C . HIS A 1 109 ? 9.174 3.643 -23.861 1.00 95.62 109 HIS A C 1
ATOM 910 O O . HIS A 1 109 ? 8.350 3.360 -22.992 1.00 95.62 109 HIS A O 1
ATOM 916 N N . GLU A 1 110 ? 10.385 3.081 -23.889 1.00 93.62 110 GLU A N 1
ATOM 917 C CA . GLU A 1 110 ? 10.823 2.090 -22.899 1.00 93.62 110 GLU A CA 1
ATOM 918 C C . GLU A 1 110 ? 10.911 2.694 -21.492 1.00 93.62 110 GLU A C 1
ATOM 920 O O . GLU A 1 110 ? 10.497 2.076 -20.506 1.00 93.62 110 GLU A O 1
ATOM 925 N N . ILE A 1 111 ? 11.399 3.934 -21.386 1.00 94.00 111 ILE A N 1
ATOM 926 C CA . ILE A 1 111 ? 11.438 4.675 -20.123 1.00 94.00 111 ILE A CA 1
ATOM 927 C C . ILE A 1 111 ? 10.011 4.858 -19.592 1.00 94.00 111 ILE A C 1
ATOM 929 O O . ILE A 1 111 ? 9.731 4.492 -18.454 1.00 94.00 111 ILE A O 1
ATOM 933 N N . GLU A 1 112 ? 9.076 5.335 -20.411 1.00 95.44 112 GLU A N 1
ATOM 934 C CA . GLU A 1 112 ? 7.672 5.500 -20.018 1.00 95.44 112 GLU A CA 1
ATOM 935 C C . GLU A 1 112 ? 7.018 4.163 -19.622 1.00 95.44 112 GLU A C 1
ATOM 937 O O . GLU A 1 112 ? 6.276 4.098 -18.635 1.00 95.44 112 GLU A O 1
ATOM 942 N N . GLN A 1 113 ? 7.346 3.067 -20.312 1.00 95.38 113 GLN A N 1
ATOM 943 C CA . GLN A 1 113 ? 6.873 1.730 -19.960 1.00 95.38 113 GLN A CA 1
ATOM 944 C C . GLN A 1 113 ? 7.417 1.268 -18.602 1.00 95.38 113 GLN A C 1
ATOM 946 O O . GLN A 1 113 ? 6.649 0.805 -17.755 1.00 95.38 113 GLN A O 1
ATOM 951 N N . THR A 1 114 ? 8.716 1.435 -18.341 1.00 94.44 114 THR A N 1
ATOM 952 C CA . THR A 1 114 ? 9.307 1.074 -17.040 1.00 94.44 114 THR A CA 1
ATOM 953 C C . THR A 1 114 ? 8.730 1.906 -15.893 1.00 94.44 114 THR A C 1
ATOM 955 O O . THR A 1 114 ? 8.475 1.365 -14.812 1.00 94.44 114 THR A O 1
ATOM 958 N N . ILE A 1 115 ? 8.429 3.185 -16.137 1.00 93.56 115 ILE A N 1
ATOM 959 C CA . ILE A 1 115 ? 7.725 4.064 -15.195 1.00 93.56 115 ILE A CA 1
ATOM 960 C C . ILE A 1 115 ? 6.309 3.537 -14.919 1.00 93.56 115 ILE A C 1
ATOM 962 O O . ILE A 1 115 ? 5.906 3.409 -13.758 1.00 93.56 115 ILE A O 1
ATOM 966 N N . LYS A 1 116 ? 5.566 3.173 -15.971 1.00 94.75 116 LYS A N 1
ATOM 967 C CA . LYS A 1 116 ? 4.209 2.614 -15.869 1.00 94.75 116 LYS A CA 1
ATOM 968 C C . LYS A 1 116 ? 4.192 1.306 -15.078 1.00 94.75 116 LYS A C 1
ATOM 970 O O . LYS A 1 116 ? 3.323 1.111 -14.228 1.00 94.75 116 LYS A O 1
ATOM 975 N N . GLU A 1 117 ? 5.168 0.431 -15.299 1.00 93.12 117 GLU A N 1
ATOM 976 C CA . GLU A 1 117 ? 5.314 -0.823 -14.556 1.00 93.12 117 GLU A CA 1
ATOM 977 C C . GLU A 1 117 ? 5.689 -0.611 -13.083 1.00 93.12 117 GLU A C 1
ATOM 979 O O . GLU A 1 117 ? 5.247 -1.364 -12.210 1.00 93.12 117 GLU A O 1
ATOM 984 N N . ALA A 1 118 ? 6.477 0.425 -12.786 1.00 90.06 118 ALA A N 1
ATOM 985 C CA . ALA A 1 118 ? 6.863 0.779 -11.425 1.00 90.06 118 ALA A CA 1
ATOM 986 C C . ALA A 1 118 ? 5.716 1.409 -10.614 1.00 90.06 118 ALA A C 1
ATOM 988 O O . ALA A 1 118 ? 5.811 1.489 -9.382 1.00 90.06 118 ALA A O 1
ATOM 989 N N . HIS A 1 119 ? 4.623 1.819 -11.268 1.00 91.00 119 HIS A N 1
ATOM 990 C CA . HIS A 1 119 ? 3.486 2.450 -10.612 1.00 91.00 119 HIS A CA 1
ATOM 991 C C . HIS A 1 119 ? 2.897 1.546 -9.503 1.00 91.00 119 HIS A C 1
ATOM 993 O O . HIS A 1 119 ? 2.602 0.369 -9.749 1.00 91.00 119 HIS A O 1
ATOM 999 N N . PRO A 1 120 ? 2.645 2.062 -8.279 1.00 88.75 120 PRO A N 1
ATOM 1000 C CA . PRO A 1 120 ? 2.220 1.240 -7.141 1.00 88.75 120 PRO A CA 1
ATOM 1001 C C . PRO A 1 120 ? 0.957 0.415 -7.402 1.00 88.75 120 PRO A C 1
ATOM 1003 O O . PRO A 1 120 ? 0.859 -0.725 -6.952 1.00 88.75 120 PRO A O 1
ATOM 1006 N N . ARG A 1 121 ? -0.006 0.968 -8.153 1.00 92.31 121 ARG A N 1
ATOM 1007 C CA . ARG A 1 121 ? -1.240 0.259 -8.528 1.00 92.31 121 ARG A CA 1
ATOM 1008 C C . ARG A 1 121 ? -0.949 -0.966 -9.396 1.00 92.31 121 ARG A C 1
ATOM 1010 O O . ARG A 1 121 ? -1.496 -2.029 -9.127 1.00 92.31 121 ARG A O 1
ATOM 1017 N N . VAL A 1 122 ? -0.064 -0.825 -10.382 1.00 92.75 122 VAL A N 1
ATOM 1018 C CA . VAL A 1 122 ? 0.309 -1.910 -11.301 1.00 92.75 122 VAL A CA 1
ATOM 1019 C C . VAL A 1 122 ? 1.084 -2.988 -10.546 1.00 92.75 122 VAL A C 1
ATOM 1021 O O . VAL A 1 122 ? 0.768 -4.169 -10.670 1.00 92.75 122 VAL A O 1
ATOM 1024 N N . ARG A 1 123 ? 2.017 -2.596 -9.666 1.00 92.62 123 ARG A N 1
ATOM 1025 C CA . ARG A 1 123 ? 2.739 -3.536 -8.789 1.00 92.62 123 ARG A CA 1
ATOM 1026 C C . ARG A 1 123 ? 1.799 -4.332 -7.885 1.00 92.62 123 ARG A C 1
ATOM 1028 O O . ARG A 1 123 ? 1.925 -5.548 -7.803 1.00 92.62 123 ARG A O 1
ATOM 1035 N N . ARG A 1 124 ? 0.830 -3.669 -7.242 1.00 94.62 124 ARG A N 1
ATOM 1036 C CA . ARG A 1 124 ? -0.183 -4.351 -6.417 1.00 94.62 124 ARG A CA 1
ATOM 1037 C C . ARG A 1 124 ? -1.012 -5.328 -7.245 1.00 94.62 124 ARG A C 1
ATOM 1039 O O . ARG A 1 124 ? -1.193 -6.459 -6.820 1.00 94.62 124 ARG A O 1
ATOM 1046 N N . GLN A 1 125 ? -1.466 -4.923 -8.431 1.00 95.56 125 GLN A N 1
ATOM 1047 C CA . GLN A 1 125 ? -2.212 -5.806 -9.331 1.00 95.56 125 GLN A CA 1
ATOM 1048 C C . GLN A 1 125 ? -1.387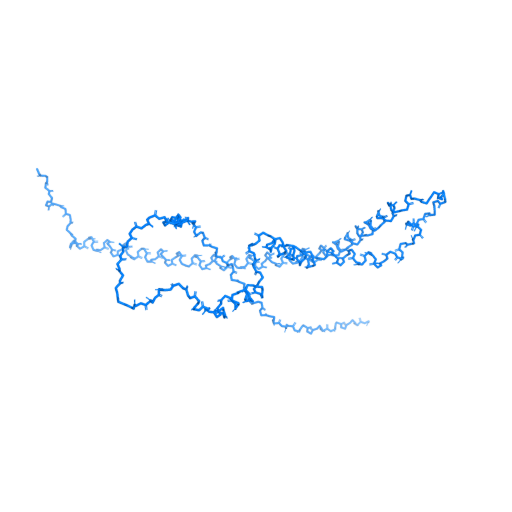 -7.020 -9.770 1.00 95.56 125 GLN A C 1
ATOM 1050 O O . GLN A 1 125 ? -1.912 -8.127 -9.776 1.00 95.56 125 GLN A O 1
ATOM 1055 N N . ARG A 1 126 ? -0.100 -6.840 -10.091 1.00 96.19 126 ARG A N 1
ATOM 1056 C CA . ARG A 1 126 ? 0.808 -7.946 -10.431 1.00 96.19 126 ARG A CA 1
ATOM 1057 C C . ARG A 1 126 ? 0.957 -8.918 -9.259 1.00 96.19 126 ARG A C 1
ATOM 1059 O O . ARG A 1 126 ? 0.838 -10.118 -9.467 1.00 96.19 126 ARG A O 1
ATOM 1066 N N . ASN A 1 127 ? 1.134 -8.408 -8.041 1.00 96.19 127 ASN A N 1
ATOM 1067 C CA . ASN A 1 127 ? 1.219 -9.244 -6.842 1.00 96.19 127 ASN A CA 1
ATOM 1068 C C . ASN A 1 127 ? -0.083 -10.013 -6.583 1.00 96.19 127 ASN A C 1
ATOM 1070 O O . ASN A 1 127 ? -0.030 -11.194 -6.275 1.00 96.19 127 ASN A O 1
ATOM 1074 N N . VAL A 1 128 ? -1.243 -9.367 -6.743 1.00 97.25 128 VAL A N 1
ATOM 1075 C CA . VAL A 1 128 ? -2.547 -10.036 -6.606 1.00 97.25 128 VAL A CA 1
ATOM 1076 C C . VAL A 1 128 ? -2.712 -11.123 -7.664 1.00 97.25 128 VAL A C 1
ATOM 1078 O O . VAL A 1 128 ? -3.084 -12.236 -7.324 1.00 97.25 128 VAL A O 1
ATOM 1081 N N . LYS A 1 129 ? -2.392 -10.838 -8.933 1.00 96.56 129 LYS A N 1
ATOM 1082 C CA . LYS A 1 129 ? -2.437 -11.842 -10.005 1.00 96.56 129 LYS A CA 1
ATOM 1083 C C . LYS A 1 129 ? -1.521 -13.027 -9.714 1.00 96.56 129 LYS A C 1
ATOM 1085 O O . LYS A 1 129 ? -1.937 -14.155 -9.929 1.00 96.56 129 LYS A O 1
ATOM 1090 N N . LYS A 1 130 ? -0.316 -12.764 -9.199 1.00 97.19 130 LYS A N 1
ATOM 1091 C CA . LYS A 1 130 ? 0.616 -13.811 -8.784 1.00 97.19 130 LYS A CA 1
ATOM 1092 C C . LYS A 1 130 ? 0.022 -14.664 -7.661 1.00 97.19 130 LYS A C 1
ATOM 1094 O O . LYS A 1 130 ? -0.081 -15.861 -7.827 1.00 97.19 130 LYS A O 1
ATOM 1099 N N . LEU A 1 131 ? -0.480 -14.048 -6.590 1.00 96.69 131 LEU A N 1
ATOM 1100 C CA . LEU A 1 131 ? -1.126 -14.777 -5.489 1.00 96.69 131 LEU A CA 1
ATOM 1101 C C . LEU A 1 131 ? -2.333 -15.609 -5.943 1.00 96.69 131 LEU A C 1
ATOM 1103 O O . LEU A 1 131 ? -2.569 -16.685 -5.407 1.00 96.69 131 LEU A O 1
ATOM 1107 N N . LEU A 1 132 ? -3.106 -15.112 -6.912 1.00 95.94 132 LEU A N 1
ATOM 1108 C CA . LEU A 1 132 ? -4.207 -15.871 -7.500 1.00 95.94 132 LEU A CA 1
ATOM 1109 C C . LEU A 1 132 ? -3.705 -17.057 -8.328 1.00 95.94 132 LEU A C 1
ATOM 1111 O O . LEU A 1 132 ? -4.338 -18.103 -8.288 1.00 95.94 132 LEU A O 1
ATOM 1115 N N . ALA A 1 133 ? -2.610 -16.902 -9.075 1.00 95.44 133 ALA A N 1
ATOM 1116 C CA . ALA A 1 133 ? -1.995 -17.994 -9.827 1.00 95.44 133 ALA A CA 1
ATOM 1117 C C . ALA A 1 133 ? -1.405 -19.048 -8.880 1.00 95.44 133 ALA A C 1
ATOM 1119 O O . ALA A 1 133 ? -1.823 -20.198 -8.943 1.00 95.44 133 ALA A O 1
ATOM 1120 N N . ASP A 1 134 ? -0.567 -18.626 -7.929 1.00 96.81 134 ASP A N 1
ATOM 1121 C CA . ASP A 1 134 ? 0.033 -19.487 -6.905 1.00 96.81 134 ASP A CA 1
ATOM 1122 C C . ASP A 1 134 ? -1.066 -20.238 -6.122 1.00 96.81 134 ASP A C 1
ATOM 1124 O O . ASP A 1 134 ? -0.999 -21.444 -5.921 1.00 96.81 134 ASP A O 1
ATOM 1128 N N . GLY A 1 135 ? -2.154 -19.553 -5.746 1.00 96.44 135 GLY A N 1
ATOM 1129 C CA . GLY A 1 135 ? -3.282 -20.178 -5.052 1.00 96.44 135 GLY A CA 1
ATOM 1130 C C . GLY A 1 135 ? -4.056 -21.199 -5.892 1.00 96.44 135 GLY A C 1
ATOM 1131 O O . GLY A 1 135 ? -4.626 -22.127 -5.318 1.00 96.44 135 GLY A O 1
ATOM 1132 N N . LYS A 1 136 ? -4.090 -21.044 -7.222 1.00 94.69 136 LYS A N 1
ATOM 1133 C CA . LYS A 1 136 ? -4.678 -22.035 -8.138 1.00 94.69 136 LYS A CA 1
ATOM 1134 C C . LYS A 1 136 ? -3.767 -23.244 -8.317 1.00 94.69 136 LYS A C 1
ATOM 1136 O O . LYS A 1 136 ? -4.270 -24.361 -8.353 1.00 94.69 136 LYS A O 1
ATOM 1141 N N . GLU A 1 137 ? -2.459 -23.022 -8.414 1.00 93.50 137 GLU A N 1
ATOM 1142 C CA . GLU A 1 137 ? -1.453 -24.086 -8.511 1.00 93.50 137 GLU A CA 1
ATOM 1143 C C . GLU A 1 137 ? -1.408 -24.930 -7.230 1.00 93.50 137 GLU A C 1
ATOM 1145 O O . GLU A 1 137 ? -1.455 -26.155 -7.304 1.00 93.50 137 GLU A O 1
ATOM 1150 N N . ASP A 1 138 ? -1.447 -24.286 -6.059 1.00 95.12 138 ASP A N 1
ATOM 1151 C CA . ASP A 1 138 ? -1.510 -24.944 -4.746 1.00 95.12 138 ASP A CA 1
ATOM 1152 C C . ASP A 1 138 ? -2.843 -25.682 -4.493 1.00 95.12 138 ASP A C 1
ATOM 1154 O O . ASP A 1 138 ? -2.978 -26.407 -3.506 1.00 95.12 138 ASP A O 1
ATOM 1158 N N . GLY A 1 139 ? -3.878 -25.435 -5.305 1.00 91.75 139 GLY A N 1
ATOM 1159 C CA . GLY A 1 139 ? -5.236 -25.949 -5.091 1.00 91.75 139 GLY A CA 1
ATOM 1160 C C . GLY A 1 139 ? -6.019 -25.268 -3.955 1.00 91.75 139 GLY A C 1
ATOM 1161 O O . GLY A 1 139 ? -7.141 -25.673 -3.656 1.00 91.75 139 GLY A O 1
ATOM 1162 N N . ARG A 1 140 ? -5.476 -24.209 -3.331 1.00 93.06 140 ARG A N 1
ATOM 1163 C CA . ARG A 1 140 ? -6.181 -23.398 -2.310 1.00 93.06 140 ARG A CA 1
ATOM 1164 C C . ARG A 1 140 ? -7.364 -22.632 -2.893 1.00 93.06 140 ARG A C 1
ATOM 1166 O O . ARG A 1 140 ? -8.349 -22.383 -2.202 1.00 93.06 140 ARG A O 1
ATOM 1173 N N . LEU A 1 141 ? -7.231 -22.205 -4.145 1.00 93.94 141 LEU A N 1
ATOM 1174 C CA . LEU A 1 141 ? -8.271 -21.550 -4.920 1.00 93.94 141 LEU A CA 1
ATOM 1175 C C . LEU A 1 141 ? -8.702 -22.502 -6.024 1.00 93.94 141 LEU A C 1
ATOM 1177 O O . LEU A 1 141 ? -7.906 -22.861 -6.888 1.00 93.94 141 LEU A O 1
ATOM 1181 N N . VAL A 1 142 ? -9.975 -22.878 -6.013 1.00 91.81 142 VAL A N 1
ATOM 1182 C CA . VAL A 1 142 ? -10.532 -23.757 -7.035 1.00 91.81 142 VAL A CA 1
ATOM 1183 C C . VAL A 1 142 ? -11.260 -22.919 -8.083 1.00 91.81 142 VAL A C 1
ATOM 1185 O O . VAL A 1 142 ? -12.018 -22.007 -7.749 1.00 91.81 142 VAL A O 1
ATOM 1188 N N . ASP A 1 143 ? -11.019 -23.209 -9.362 1.00 92.31 143 ASP A N 1
ATOM 1189 C CA . ASP A 1 143 ? -11.735 -22.569 -10.467 1.00 92.31 143 ASP A CA 1
ATOM 1190 C C . ASP A 1 143 ? -13.210 -22.995 -10.440 1.00 92.31 143 ASP A C 1
ATOM 1192 O O . ASP A 1 143 ? -13.541 -24.126 -10.803 1.00 92.31 143 ASP A O 1
ATOM 1196 N N . TYR A 1 144 ? -14.091 -22.074 -10.039 1.00 92.56 144 TYR A N 1
ATOM 1197 C CA . TYR A 1 144 ? -15.526 -22.328 -9.888 1.00 92.56 144 TYR A CA 1
ATOM 1198 C C . TYR A 1 144 ? -16.148 -22.933 -11.152 1.00 92.56 144 TYR A C 1
ATOM 1200 O O . TYR A 1 144 ? -16.820 -23.952 -11.065 1.00 92.56 144 TYR A O 1
ATOM 1208 N N . ASP A 1 145 ? -15.827 -22.399 -12.332 1.00 92.69 145 ASP A N 1
ATOM 1209 C CA . ASP A 1 145 ? -16.381 -22.882 -13.605 1.00 92.69 145 ASP A CA 1
ATOM 1210 C C . ASP A 1 145 ? -15.992 -24.335 -13.914 1.00 92.69 145 ASP A C 1
ATOM 1212 O O . ASP A 1 145 ? -16.748 -25.078 -14.543 1.00 92.69 145 ASP A O 1
ATOM 1216 N N . LYS A 1 146 ? -14.793 -24.756 -13.491 1.00 91.25 146 LYS A N 1
ATOM 1217 C CA . LYS A 1 146 ? -14.341 -26.141 -13.667 1.00 91.25 146 LYS A CA 1
ATOM 1218 C C . LYS A 1 146 ? -15.057 -27.059 -12.686 1.00 91.25 146 LYS A C 1
ATOM 1220 O O . LYS A 1 146 ? -15.519 -28.118 -13.100 1.00 91.25 146 LYS A O 1
ATOM 1225 N N . VAL A 1 147 ? -15.178 -26.632 -11.427 1.00 91.44 147 VAL A N 1
ATOM 1226 C CA . VAL A 1 147 ? -15.887 -27.383 -10.380 1.00 91.44 147 VAL A CA 1
ATOM 1227 C C . VAL A 1 147 ? -17.356 -27.526 -10.719 1.00 91.44 147 VAL A C 1
ATOM 1229 O O . VAL A 1 147 ? -17.900 -28.610 -10.591 1.00 91.44 147 VAL A O 1
ATOM 1232 N N . GLN A 1 148 ? -17.999 -26.465 -11.190 1.00 94.50 148 GLN A N 1
ATOM 1233 C CA . GLN A 1 148 ? -19.405 -26.505 -11.555 1.00 94.50 148 GLN A CA 1
ATOM 1234 C C . GLN A 1 148 ? -19.639 -27.526 -12.670 1.00 94.50 148 GLN A C 1
ATOM 1236 O O . GLN A 1 148 ? -20.481 -28.398 -12.526 1.00 94.50 148 GLN A O 1
ATOM 1241 N N . LYS A 1 149 ? -18.804 -27.529 -13.717 1.00 94.75 149 LYS A N 1
ATOM 1242 C CA . LYS A 1 149 ? -18.893 -28.531 -14.790 1.00 94.75 149 LYS A CA 1
ATOM 1243 C C . LYS A 1 149 ? -18.667 -29.963 -14.307 1.00 94.75 149 LYS A C 1
ATOM 1245 O O . LYS A 1 149 ? -19.302 -30.879 -14.825 1.00 94.75 149 LYS A O 1
ATOM 1250 N N . THR A 1 150 ? -17.739 -30.197 -13.379 1.00 91.12 150 THR A N 1
ATOM 1251 C CA . THR A 1 150 ? -17.532 -31.547 -12.829 1.00 91.12 150 THR A CA 1
ATOM 1252 C C . THR A 1 150 ? -18.688 -31.957 -11.928 1.00 91.12 150 THR A C 1
ATOM 1254 O O . THR A 1 150 ? -19.116 -33.104 -11.978 1.00 91.12 150 THR A O 1
ATOM 1257 N N . LEU A 1 151 ? -19.224 -31.021 -11.152 1.00 92.31 151 LEU A N 1
ATOM 1258 C CA . LEU A 1 151 ? -20.322 -31.245 -10.226 1.00 92.31 151 LEU A CA 1
ATOM 1259 C C . LEU A 1 151 ? -21.640 -31.481 -10.978 1.00 92.31 151 LEU A C 1
ATOM 1261 O O . LEU A 1 151 ? -22.333 -32.445 -10.675 1.00 92.31 151 LEU A O 1
ATOM 1265 N N . ASP A 1 152 ? -21.910 -30.728 -12.045 1.00 92.62 152 ASP A N 1
ATOM 1266 C CA . ASP A 1 152 ? -23.044 -30.946 -12.949 1.00 92.62 152 ASP A CA 1
ATOM 1267 C C . ASP A 1 152 ? -22.972 -32.320 -13.626 1.00 92.62 152 ASP A C 1
ATOM 1269 O O . ASP A 1 152 ? -23.987 -32.995 -13.767 1.00 92.62 152 ASP A O 1
ATOM 1273 N N . LYS A 1 153 ? -21.774 -32.782 -14.011 1.00 91.50 153 LYS A N 1
ATOM 1274 C CA . LYS A 1 153 ? -21.584 -34.145 -14.539 1.00 91.50 153 LYS A CA 1
ATOM 1275 C C . LYS A 1 153 ? -21.857 -35.227 -13.499 1.00 91.50 153 LYS A C 1
ATOM 1277 O O . LYS A 1 153 ? -22.299 -36.306 -13.872 1.00 91.50 153 LYS A O 1
ATOM 1282 N N . ILE A 1 154 ? -21.551 -34.970 -12.228 1.00 90.44 154 ILE A N 1
ATOM 1283 C CA . ILE A 1 154 ? -21.803 -35.914 -11.133 1.00 90.44 154 ILE A CA 1
ATOM 1284 C C . ILE A 1 154 ? -23.297 -35.956 -10.809 1.00 90.44 154 ILE A C 1
ATOM 1286 O O . ILE A 1 154 ? -23.848 -37.044 -10.691 1.00 90.44 154 ILE A O 1
ATOM 1290 N N . ILE A 1 155 ? -23.951 -34.795 -10.712 1.00 92.19 155 ILE A N 1
ATOM 1291 C CA . ILE A 1 155 ? -25.389 -34.688 -10.426 1.00 92.19 155 ILE A CA 1
ATOM 1292 C C . ILE A 1 155 ? -26.216 -35.290 -11.563 1.00 92.19 155 ILE A C 1
ATOM 1294 O O . ILE A 1 155 ? -27.134 -36.062 -11.313 1.00 92.19 155 ILE A O 1
ATOM 1298 N N . ASN A 1 156 ? -25.876 -34.966 -12.812 1.00 87.38 156 ASN A N 1
ATOM 1299 C CA . ASN A 1 156 ? -26.600 -35.445 -13.989 1.00 87.38 156 ASN A CA 1
ATOM 1300 C C . ASN A 1 156 ? -26.077 -36.787 -14.499 1.00 87.38 156 ASN A C 1
ATOM 1302 O O . ASN A 1 156 ? -26.406 -37.192 -15.617 1.00 87.38 156 ASN A O 1
ATOM 1306 N N . ARG A 1 157 ? -25.239 -37.478 -13.718 1.00 80.38 157 ARG A N 1
ATOM 1307 C CA . ARG A 1 157 ? -24.863 -38.844 -14.045 1.00 80.38 157 ARG A CA 1
ATOM 1308 C C . ARG A 1 157 ? -26.146 -39.654 -13.944 1.00 80.38 157 ARG A C 1
ATOM 1310 O O . ARG A 1 157 ? -26.638 -39.887 -12.845 1.00 80.38 157 ARG A O 1
ATOM 1317 N N . GLN A 1 158 ? -26.711 -40.030 -15.091 1.00 73.06 158 GLN A N 1
ATOM 1318 C CA . GLN A 1 158 ? -27.758 -41.036 -15.121 1.00 73.06 158 GLN A CA 1
ATOM 1319 C C . GLN A 1 158 ? -27.166 -42.236 -14.393 1.00 73.06 158 GLN A C 1
ATOM 1321 O O . GLN A 1 158 ? -26.162 -42.799 -14.835 1.00 73.06 158 GLN A O 1
ATOM 1326 N N . TYR A 1 159 ? -27.698 -42.535 -13.208 1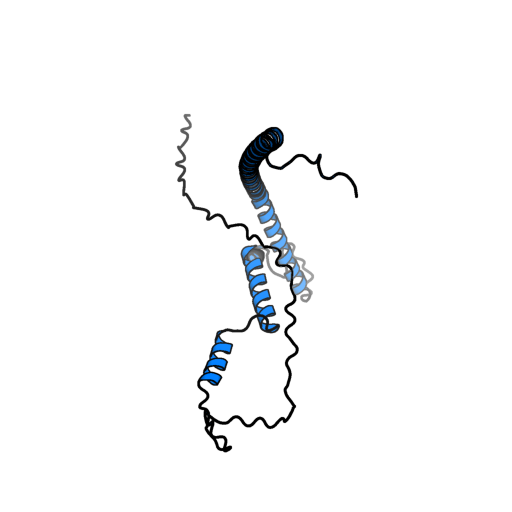.00 63.16 159 TYR A N 1
ATOM 1327 C CA . TYR A 1 159 ? -27.410 -43.788 -12.548 1.00 63.16 159 TYR A CA 1
ATOM 1328 C C . TYR A 1 159 ? -27.960 -44.832 -13.502 1.00 63.16 159 TYR A C 1
ATOM 1330 O O . TYR A 1 159 ? -29.161 -45.091 -13.517 1.00 63.16 159 TYR A O 1
ATOM 1338 N N . GLU A 1 160 ? -27.098 -45.359 -14.369 1.00 55.12 160 GLU A N 1
ATOM 1339 C CA . GLU A 1 160 ? -27.372 -46.628 -14.999 1.00 55.12 160 GLU A CA 1
ATOM 1340 C C . GLU A 1 160 ? -27.607 -47.570 -13.828 1.00 55.12 160 GLU A C 1
ATOM 1342 O O . GLU A 1 160 ? -26.687 -47.951 -13.102 1.00 55.12 160 GLU A O 1
ATOM 1347 N N . THR A 1 161 ? -28.876 -47.886 -13.607 1.00 55.16 161 THR A N 1
ATOM 1348 C CA . THR A 1 161 ? -29.365 -48.979 -12.780 1.00 55.16 161 THR A CA 1
ATOM 1349 C C . THR A 1 161 ? -28.959 -50.296 -13.443 1.00 55.16 161 THR A C 1
ATOM 1351 O O . THR A 1 161 ? -29.756 -51.205 -13.637 1.00 55.16 161 THR A O 1
ATOM 1354 N N . ASN A 1 162 ? -27.685 -50.410 -13.811 1.00 47.16 162 ASN A N 1
ATOM 1355 C CA . ASN A 1 162 ? -27.083 -51.609 -14.331 1.00 47.16 162 ASN A CA 1
ATOM 1356 C C . ASN A 1 162 ? -26.697 -52.476 -13.132 1.00 47.16 162 ASN A C 1
ATOM 1358 O O . ASN A 1 162 ? -25.610 -52.401 -12.568 1.00 47.16 162 ASN A O 1
ATOM 1362 N N . LEU A 1 163 ? -27.673 -53.312 -12.771 1.00 50.22 163 LEU A N 1
ATOM 1363 C CA . LEU A 1 163 ? -27.461 -54.755 -12.725 1.00 50.22 163 LEU A CA 1
ATOM 1364 C C . LEU A 1 163 ? -26.441 -55.278 -11.695 1.00 50.22 163 LEU A C 1
ATOM 1366 O O . LEU A 1 163 ? -25.635 -56.150 -11.987 1.00 50.22 163 LEU A O 1
ATOM 1370 N N . PHE A 1 164 ? -26.559 -54.857 -10.439 1.00 46.84 164 PHE A N 1
ATOM 1371 C CA . PHE A 1 164 ? -26.209 -55.732 -9.311 1.00 46.84 164 PHE A CA 1
ATOM 1372 C C . PHE A 1 164 ? -27.294 -55.648 -8.239 1.00 46.84 164 PHE A C 1
ATOM 1374 O O . PHE A 1 164 ? -27.102 -55.013 -7.213 1.00 46.84 164 PHE A O 1
ATOM 1381 N N . GLY A 1 165 ? -28.459 -56.244 -8.523 1.00 46.62 165 GLY A N 1
ATOM 1382 C CA . GLY A 1 165 ? -29.347 -56.947 -7.576 1.00 46.62 165 GLY A CA 1
ATOM 1383 C C . GLY A 1 165 ? -29.734 -56.341 -6.215 1.00 46.62 165 GLY A C 1
ATOM 1384 O O . GLY A 1 165 ? -30.356 -57.046 -5.431 1.00 46.62 165 GLY A O 1
ATOM 1385 N N . LEU A 1 166 ? -29.405 -55.094 -5.891 1.00 47.84 166 LEU A N 1
ATOM 1386 C CA . LEU A 1 166 ? -29.734 -54.469 -4.613 1.00 47.84 166 LEU A CA 1
ATOM 1387 C C . LEU A 1 166 ? -30.903 -53.514 -4.808 1.00 47.84 166 LEU A C 1
ATOM 1389 O O . LEU A 1 166 ? -30.756 -52.307 -4.997 1.00 47.84 166 LEU A O 1
ATOM 1393 N N . THR A 1 167 ? -32.095 -54.099 -4.748 1.00 45.47 167 THR A N 1
ATOM 1394 C CA . THR A 1 167 ? -33.321 -53.379 -4.424 1.00 45.47 167 THR A CA 1
ATOM 1395 C C . THR A 1 167 ? -33.109 -52.659 -3.096 1.00 45.47 167 THR A C 1
ATOM 1397 O O . THR A 1 167 ? -33.014 -53.296 -2.046 1.00 45.47 167 THR A O 1
ATOM 1400 N N . TRP A 1 168 ? -33.034 -51.331 -3.125 1.00 43.03 168 TRP A N 1
ATOM 1401 C CA . TRP A 1 168 ? -33.196 -50.523 -1.922 1.00 43.03 168 TRP A CA 1
ATOM 1402 C C . TRP A 1 168 ? -34.651 -50.656 -1.460 1.00 43.03 168 TRP A C 1
ATOM 1404 O O . TRP A 1 168 ? -35.525 -49.907 -1.885 1.00 43.03 168 TRP A O 1
ATOM 1414 N N . SER A 1 169 ? -34.917 -51.660 -0.625 1.00 46.03 169 SER A N 1
ATOM 1415 C CA . SER A 1 169 ? -36.126 -51.711 0.191 1.00 46.03 169 SER A CA 1
ATOM 1416 C C . SER A 1 169 ? -35.987 -50.666 1.307 1.00 46.03 169 SER A C 1
ATOM 1418 O O . SER A 1 169 ? -34.990 -50.703 2.031 1.00 46.03 169 SER A O 1
ATOM 1420 N N . PRO A 1 170 ? -36.956 -49.754 1.507 1.00 48.28 170 PRO A N 1
ATOM 1421 C CA . PRO A 1 170 ? -36.953 -48.803 2.625 1.00 48.28 170 PRO A CA 1
ATOM 1422 C C . PRO A 1 170 ? -37.116 -49.456 4.008 1.00 48.28 170 PRO A C 1
ATOM 1424 O O . PRO A 1 170 ? -37.106 -48.766 5.024 1.00 48.28 170 PRO A O 1
ATOM 1427 N N . THR A 1 171 ? -37.281 -50.776 4.071 1.00 52.03 171 THR A N 1
ATOM 1428 C CA . THR A 1 171 ? -37.514 -51.522 5.307 1.00 52.03 171 THR A CA 1
ATOM 1429 C C . THR A 1 171 ? -36.706 -52.815 5.292 1.00 52.03 171 THR A C 1
ATOM 1431 O O . THR A 1 171 ? -36.979 -53.700 4.480 1.00 52.03 171 THR A O 1
ATOM 1434 N N . GLY A 1 172 ? -35.724 -52.919 6.191 1.00 46.66 172 GLY A N 1
ATOM 1435 C CA . GLY A 1 172 ? -34.953 -54.142 6.443 1.00 46.66 172 GLY A CA 1
ATOM 1436 C C . GLY A 1 172 ? -33.450 -53.976 6.224 1.00 46.66 172 GLY A C 1
ATOM 1437 O O . GLY A 1 172 ? -32.907 -54.482 5.248 1.00 46.66 172 GLY A O 1
ATOM 1438 N N . TYR A 1 173 ? -32.777 -53.266 7.131 1.00 43.25 173 TYR A N 1
ATOM 1439 C CA . TYR A 1 173 ? -31.315 -53.240 7.194 1.00 43.25 173 TYR A CA 1
ATOM 1440 C C . TYR A 1 173 ? -30.847 -54.352 8.143 1.00 43.25 173 TYR A C 1
ATOM 1442 O O . TYR A 1 173 ? -30.821 -54.159 9.357 1.00 43.25 173 TYR A O 1
ATOM 1450 N N . ASP A 1 174 ? -30.491 -55.509 7.582 1.00 45.31 174 ASP A N 1
ATOM 1451 C CA . ASP A 1 174 ? -29.709 -56.532 8.279 1.00 45.31 174 ASP A CA 1
ATOM 1452 C C . ASP A 1 174 ? -28.223 -56.178 8.176 1.00 45.31 174 ASP A C 1
ATOM 1454 O O . ASP A 1 174 ? -27.610 -56.164 7.104 1.00 45.31 174 ASP A O 1
ATOM 1458 N N . PHE A 1 175 ? -27.650 -55.847 9.326 1.00 40.44 175 PHE A N 1
ATOM 1459 C CA . PHE A 1 175 ? -26.271 -55.419 9.494 1.00 40.44 175 PHE A CA 1
ATOM 1460 C C . PHE A 1 175 ? -25.355 -56.653 9.504 1.00 40.44 175 PHE A C 1
ATOM 1462 O O . PHE A 1 175 ? -25.139 -57.265 10.546 1.00 40.44 175 PHE A O 1
ATOM 1469 N N . LYS A 1 176 ? -24.808 -57.050 8.346 1.00 47.22 176 LYS A N 1
ATOM 1470 C CA . LYS A 1 176 ? -23.656 -57.965 8.315 1.00 47.22 176 LYS A CA 1
ATOM 1471 C C . LYS A 1 176 ? -22.364 -57.158 8.369 1.00 47.22 176 LYS A C 1
ATOM 1473 O O . LYS A 1 176 ? -21.980 -56.481 7.417 1.00 47.22 176 LYS A O 1
ATOM 1478 N N . GLU A 1 177 ? -21.727 -57.236 9.530 1.00 51.78 177 GLU A N 1
ATOM 1479 C CA . GLU A 1 177 ? -20.437 -56.652 9.874 1.00 51.78 177 GLU A CA 1
ATOM 1480 C C . GLU A 1 177 ? -19.308 -57.209 8.996 1.00 51.78 177 GLU A C 1
ATOM 1482 O O . GLU A 1 177 ? -18.637 -58.166 9.360 1.00 51.78 177 GLU A O 1
ATOM 1487 N N . ASN A 1 178 ? -19.033 -56.563 7.865 1.00 47.22 178 ASN A N 1
ATOM 1488 C CA . ASN A 1 178 ? -17.713 -56.636 7.245 1.00 47.22 178 ASN A CA 1
ATOM 1489 C C . ASN A 1 178 ? -17.005 -55.302 7.493 1.00 47.22 178 ASN A C 1
ATOM 1491 O O . ASN A 1 178 ? -17.097 -54.341 6.729 1.00 47.22 178 ASN A O 1
ATOM 1495 N N . ASN A 1 179 ? -16.338 -55.257 8.646 1.00 52.50 179 ASN A N 1
ATOM 1496 C CA . ASN A 1 179 ? -15.477 -54.180 9.118 1.00 52.50 179 ASN A CA 1
ATOM 1497 C C . ASN A 1 179 ? -14.273 -53.974 8.178 1.00 52.50 179 ASN A C 1
ATOM 1499 O O . ASN A 1 179 ? -13.175 -54.451 8.437 1.00 52.50 179 ASN A O 1
ATOM 1503 N N . THR A 1 180 ? -14.451 -53.180 7.126 1.00 52.50 180 THR A N 1
ATOM 1504 C CA . THR A 1 180 ? -13.372 -52.371 6.531 1.00 52.50 180 THR A CA 1
ATOM 1505 C C . THR A 1 180 ? -13.892 -50.962 6.267 1.00 52.50 180 THR A C 1
ATOM 1507 O O . THR A 1 180 ? -13.812 -50.425 5.163 1.00 52.50 180 THR A O 1
ATOM 1510 N N . GLY A 1 181 ? -14.493 -50.361 7.294 1.00 47.72 181 GLY A N 1
ATOM 1511 C CA . GLY A 1 181 ? -14.811 -48.943 7.281 1.00 47.72 181 GLY A CA 1
ATOM 1512 C C . GLY A 1 181 ? -13.513 -48.145 7.289 1.00 47.72 181 GLY A C 1
ATOM 1513 O O . GLY A 1 181 ? -12.793 -48.146 8.287 1.00 47.72 181 GLY A O 1
ATOM 1514 N N . LEU A 1 182 ? -13.234 -47.444 6.189 1.00 52.91 182 LEU A N 1
ATOM 1515 C CA . LEU A 1 182 ? -12.362 -46.272 6.163 1.00 52.91 182 LEU A CA 1
ATOM 1516 C C . LEU A 1 182 ? -12.923 -45.255 7.166 1.00 52.91 182 LEU A C 1
ATOM 1518 O O . LEU A 1 182 ? -13.712 -44.375 6.824 1.00 52.91 182 LEU A O 1
ATOM 1522 N N . ARG A 1 183 ? -12.563 -45.414 8.441 1.00 54.34 183 ARG A N 1
ATOM 1523 C CA . ARG A 1 183 ? -12.827 -44.418 9.469 1.00 54.34 183 ARG A CA 1
ATOM 1524 C C . ARG A 1 183 ? -11.939 -43.233 9.141 1.00 54.34 183 ARG A C 1
ATOM 1526 O O . ARG A 1 183 ? -10.732 -43.273 9.369 1.00 54.34 183 ARG A O 1
ATOM 1533 N N . LEU A 1 184 ? -12.541 -42.191 8.575 1.00 61.47 184 LEU A N 1
ATOM 1534 C CA . LEU A 1 184 ? -11.895 -40.890 8.522 1.00 61.47 184 LEU A CA 1
ATOM 1535 C C . LEU A 1 184 ? -11.474 -40.526 9.955 1.00 61.47 184 LEU A C 1
ATOM 1537 O O . LEU A 1 184 ? -12.272 -40.714 10.882 1.00 61.47 184 LEU A O 1
ATOM 1541 N N . PRO A 1 185 ? -10.231 -40.061 10.163 1.00 57.34 185 PRO A N 1
ATOM 1542 C CA . PRO A 1 185 ? -9.788 -39.657 11.484 1.00 57.34 185 PRO A CA 1
ATOM 1543 C C . PRO A 1 185 ? -10.733 -38.574 12.022 1.00 57.34 185 PRO A C 1
ATOM 1545 O O . PRO A 1 185 ? -11.206 -37.734 11.247 1.00 57.34 185 PRO A O 1
ATOM 1548 N N . PRO A 1 186 ? -11.036 -38.585 13.332 1.00 61.00 186 PRO A N 1
ATOM 1549 C CA . PRO A 1 186 ? -11.878 -37.565 13.932 1.00 61.00 186 PRO A CA 1
ATOM 1550 C C . PRO A 1 186 ? -11.273 -36.195 13.633 1.00 61.00 186 PRO A C 1
ATOM 1552 O O . PRO A 1 186 ? -10.095 -35.956 13.903 1.00 61.00 186 PRO A O 1
ATOM 1555 N N . LEU A 1 187 ? -12.085 -35.306 13.056 1.00 51.47 187 LEU A N 1
ATOM 1556 C CA . LEU A 1 187 ? -11.723 -33.912 12.841 1.00 51.47 187 LEU A CA 1
ATOM 1557 C C . LEU A 1 187 ? -11.478 -33.284 14.214 1.00 51.47 187 LEU A C 1
ATOM 1559 O O . LEU A 1 187 ? -12.404 -32.853 14.902 1.00 51.47 187 LEU A O 1
ATOM 1563 N N . THR A 1 188 ? -10.217 -33.245 14.632 1.00 52.38 188 THR A N 1
ATOM 1564 C CA . THR A 1 188 ? -9.790 -32.394 15.729 1.00 52.38 188 THR A CA 1
ATOM 1565 C C . THR A 1 188 ? -9.951 -30.964 15.239 1.00 52.38 188 THR A C 1
ATOM 1567 O O . THR A 1 188 ? -9.136 -30.425 14.493 1.00 52.38 188 THR A O 1
ATOM 1570 N N . MET A 1 189 ? -11.067 -30.345 15.620 1.00 44.53 189 MET A N 1
ATOM 1571 C CA . MET A 1 189 ? -11.248 -28.905 15.513 1.00 44.53 189 MET A CA 1
ATOM 1572 C C . MET A 1 189 ? -10.122 -28.258 16.316 1.00 44.53 189 MET A C 1
ATOM 1574 O O . MET A 1 189 ? -10.201 -28.148 17.541 1.00 44.53 189 MET A O 1
ATOM 1578 N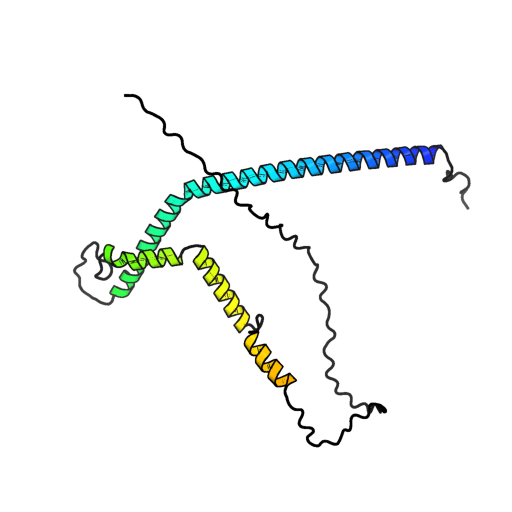 N . SER A 1 190 ? -9.043 -27.877 15.632 1.00 47.97 190 SER A N 1
ATOM 1579 C CA . SER A 1 190 ? -8.003 -27.048 16.216 1.00 47.97 190 SER A CA 1
ATOM 1580 C C . SER A 1 190 ? -8.697 -25.776 16.683 1.00 47.97 190 SER A C 1
ATOM 1582 O O . SER A 1 190 ? -9.195 -24.984 15.882 1.00 47.97 190 SER A O 1
ATOM 1584 N N . ARG A 1 191 ? -8.820 -25.627 18.004 1.00 50.28 191 ARG A N 1
ATOM 1585 C CA . ARG A 1 191 ? -9.359 -24.441 18.666 1.00 50.28 191 ARG A CA 1
ATOM 1586 C C . ARG A 1 191 ? -8.315 -23.335 18.528 1.00 50.28 191 ARG A C 1
ATOM 1588 O O . ARG A 1 191 ? -7.703 -22.907 19.505 1.00 50.28 191 ARG A O 1
ATOM 1595 N N . GLU A 1 192 ? -8.065 -22.908 17.294 1.00 47.22 192 GLU A N 1
ATOM 1596 C CA . GLU A 1 192 ? -7.303 -21.709 17.024 1.00 47.22 192 GLU A CA 1
ATOM 1597 C C . GLU A 1 192 ? -8.068 -20.554 17.648 1.00 47.22 192 GLU A C 1
ATOM 1599 O O . GLU A 1 192 ? -9.229 -20.279 17.345 1.00 47.22 192 GLU A O 1
ATOM 1604 N N . LYS A 1 193 ? -7.395 -19.922 18.606 1.00 50.66 193 LYS A N 1
ATOM 1605 C CA . LYS A 1 193 ? -7.814 -18.697 19.264 1.00 50.66 193 LYS A CA 1
ATOM 1606 C C . LYS A 1 193 ? -8.254 -17.716 18.185 1.00 50.66 193 LYS A C 1
ATOM 1608 O O . LYS A 1 193 ? -7.418 -17.101 17.526 1.00 50.66 193 LYS A O 1
ATOM 1613 N N . SER A 1 194 ? -9.563 -17.535 18.061 1.00 47.72 194 SER A N 1
ATOM 1614 C CA . SER A 1 194 ? -10.189 -16.414 17.383 1.00 47.72 194 SER A CA 1
ATOM 1615 C C . SER A 1 194 ? -9.781 -15.136 18.116 1.00 47.72 194 SER A C 1
ATOM 1617 O O . SER A 1 194 ? -10.516 -14.592 18.936 1.00 47.72 194 SER A O 1
ATOM 1619 N N . ARG A 1 195 ? -8.556 -14.669 17.855 1.00 49.38 195 ARG A N 1
ATOM 1620 C CA . ARG A 1 195 ? -8.199 -13.269 18.029 1.00 49.38 195 ARG A CA 1
ATOM 1621 C C . ARG A 1 195 ? -9.120 -12.523 17.087 1.00 49.38 195 ARG A C 1
ATOM 1623 O O . ARG A 1 195 ? -8.974 -12.616 15.872 1.00 49.38 195 ARG A O 1
ATOM 1630 N N . GLU A 1 196 ? -10.098 -11.848 17.675 1.00 46.19 196 GLU A N 1
ATOM 1631 C CA . GLU A 1 196 ? -10.966 -10.894 17.009 1.00 46.19 196 GLU A CA 1
ATOM 1632 C C . GLU A 1 196 ? -10.122 -9.982 16.114 1.00 46.19 196 GLU A C 1
ATOM 1634 O O . GLU A 1 196 ? -9.507 -9.010 16.558 1.00 46.19 196 GLU A O 1
ATOM 1639 N N . PHE A 1 197 ? -10.096 -10.289 14.820 1.00 46.03 197 PHE A N 1
ATOM 1640 C CA . PHE A 1 197 ? -9.711 -9.334 13.800 1.00 46.03 197 PHE A CA 1
ATOM 1641 C C . PHE A 1 197 ? -10.827 -8.292 13.762 1.00 46.03 197 PHE A C 1
ATOM 1643 O O . PHE A 1 197 ? -11.761 -8.367 12.962 1.00 46.03 197 PHE A O 1
ATOM 1650 N N . ARG A 1 198 ? -10.743 -7.303 14.658 1.00 44.56 198 ARG A N 1
ATOM 1651 C CA . ARG A 1 198 ? -11.472 -6.046 14.517 1.00 44.56 198 ARG A CA 1
ATOM 1652 C C . ARG A 1 198 ? -11.005 -5.411 13.214 1.00 44.56 198 ARG A C 1
ATOM 1654 O O . ARG A 1 198 ? -10.006 -4.697 13.173 1.00 44.56 198 ARG A O 1
ATOM 1661 N N . ARG A 1 199 ? -11.716 -5.704 12.123 1.00 49.28 199 ARG A N 1
ATOM 1662 C CA . ARG A 1 199 ? -11.564 -4.970 10.870 1.00 49.28 199 ARG A CA 1
ATOM 1663 C C . ARG A 1 199 ? -11.852 -3.499 11.184 1.00 49.28 199 ARG A C 1
ATOM 1665 O O . ARG A 1 199 ? -12.935 -3.207 11.700 1.00 49.28 199 ARG A O 1
ATOM 1672 N N . PRO A 1 200 ? -10.928 -2.563 10.911 1.00 51.69 200 PRO A N 1
ATOM 1673 C CA . PRO A 1 200 ? -11.256 -1.153 11.008 1.00 51.69 200 PRO A CA 1
ATOM 1674 C C . PRO A 1 200 ? -12.394 -0.887 10.022 1.00 51.69 200 PRO A C 1
ATOM 1676 O O . PRO A 1 200 ? -12.266 -1.177 8.832 1.00 51.69 200 PRO A O 1
ATOM 1679 N N . LYS A 1 201 ? -13.528 -0.382 10.526 1.00 52.81 201 LYS A N 1
ATOM 1680 C CA . LYS A 1 201 ? -14.626 0.096 9.683 1.00 52.81 201 LYS A CA 1
ATOM 1681 C C . LYS A 1 201 ? -14.033 1.120 8.720 1.00 52.81 201 LYS A C 1
ATOM 1683 O O . LYS A 1 201 ? -13.595 2.190 9.143 1.00 52.81 201 LYS A O 1
ATOM 1688 N N . SER A 1 202 ? -13.981 0.770 7.440 1.00 51.09 202 SER A N 1
ATOM 1689 C CA . SER A 1 202 ? -13.669 1.694 6.361 1.00 51.09 202 SER A CA 1
ATOM 1690 C C . SER A 1 202 ? -14.716 2.801 6.401 1.00 51.09 202 SER A C 1
ATOM 1692 O O . SER A 1 202 ? -15.862 2.593 6.006 1.00 51.09 202 SER A O 1
ATOM 1694 N N . GLY A 1 203 ? -14.339 3.954 6.951 1.00 48.84 203 GLY A N 1
ATOM 1695 C CA . GLY A 1 203 ? -15.146 5.159 6.874 1.00 48.84 203 GLY A CA 1
ATOM 1696 C C . GLY A 1 203 ? -15.376 5.480 5.405 1.00 48.84 203 GLY A C 1
ATOM 1697 O O . GLY A 1 203 ? -14.422 5.758 4.679 1.00 48.84 203 GLY A O 1
ATOM 1698 N N . GLY A 1 204 ? -16.635 5.392 4.975 1.00 45.16 204 GLY A N 1
ATOM 1699 C CA . GLY A 1 204 ? -17.070 5.885 3.680 1.00 45.16 204 GLY A CA 1
ATOM 1700 C C . GLY A 1 204 ? -16.689 7.354 3.573 1.00 45.16 204 GLY A C 1
ATOM 1701 O O . GLY A 1 204 ? -17.229 8.203 4.281 1.00 45.16 204 GLY A O 1
ATOM 1702 N N . VAL A 1 205 ? -15.712 7.638 2.718 1.00 53.06 205 VAL A N 1
ATOM 1703 C CA . VAL A 1 205 ? -15.361 8.995 2.317 1.00 53.06 205 VAL A CA 1
ATOM 1704 C C . VAL A 1 205 ? -16.522 9.492 1.462 1.00 53.06 205 VAL A C 1
ATOM 1706 O O . VAL A 1 205 ? -16.606 9.194 0.275 1.00 53.06 205 VAL A O 1
ATOM 1709 N N . GLN A 1 206 ? -17.462 10.206 2.081 1.00 51.91 206 GLN A N 1
ATOM 1710 C CA . GLN A 1 206 ? -18.408 11.030 1.341 1.00 51.91 206 GLN A CA 1
ATOM 1711 C C . GLN A 1 206 ? -17.607 12.161 0.689 1.00 51.91 206 GLN A C 1
ATOM 1713 O O . GLN A 1 206 ? -17.191 13.110 1.357 1.00 51.91 206 GLN A O 1
ATOM 1718 N N . ASN A 1 207 ? -17.365 12.035 -0.615 1.00 46.66 207 ASN A N 1
ATOM 1719 C CA . ASN A 1 207 ? -16.850 13.107 -1.458 1.00 46.66 207 ASN A CA 1
ATOM 1720 C C . ASN A 1 207 ? -17.858 14.264 -1.456 1.00 46.66 207 ASN A C 1
ATOM 1722 O O . ASN A 1 207 ? -18.797 14.286 -2.245 1.00 46.66 207 ASN A O 1
ATOM 1726 N N . ARG A 1 208 ? -17.670 15.242 -0.565 1.00 50.31 208 ARG A N 1
ATOM 1727 C CA . ARG A 1 208 ? -18.270 16.567 -0.732 1.00 50.31 208 ARG A CA 1
ATOM 1728 C C . ARG A 1 208 ? -17.342 17.373 -1.631 1.00 50.31 208 ARG A C 1
ATOM 1730 O O . ARG A 1 208 ? -16.316 17.871 -1.171 1.00 50.31 208 ARG A O 1
ATOM 1737 N N . HIS A 1 209 ? -17.697 17.477 -2.909 1.00 45.94 209 HIS A N 1
ATOM 1738 C CA . HIS A 1 209 ? -17.143 18.487 -3.801 1.00 45.94 209 HIS A CA 1
ATOM 1739 C C . HIS A 1 209 ? -17.458 19.871 -3.217 1.00 45.94 209 HIS A C 1
ATOM 1741 O O . HIS A 1 209 ? -18.582 20.352 -3.310 1.00 45.94 209 HIS A O 1
ATOM 1747 N N . LYS A 1 210 ? -16.473 20.492 -2.561 1.00 55.75 210 LYS A N 1
ATOM 1748 C CA . LYS A 1 210 ? -16.469 21.936 -2.329 1.00 55.75 210 LYS A CA 1
ATOM 1749 C C . LYS A 1 210 ? -15.753 22.576 -3.508 1.00 55.75 210 LYS A C 1
ATOM 1751 O O . LYS A 1 210 ? -14.529 22.521 -3.597 1.00 55.75 210 LYS A O 1
ATOM 1756 N N . THR A 1 211 ? -16.535 23.132 -4.420 1.00 55.97 211 THR A N 1
ATOM 1757 C CA . THR A 1 211 ? -16.091 24.081 -5.437 1.00 55.97 211 THR A CA 1
ATOM 1758 C C . THR A 1 211 ? -15.594 25.324 -4.700 1.00 55.97 211 THR A C 1
ATOM 1760 O O . THR A 1 211 ? -16.384 26.050 -4.102 1.00 55.97 211 THR A O 1
ATOM 1763 N N . PHE A 1 212 ? -14.280 25.528 -4.659 1.00 50.97 212 PHE A N 1
ATOM 1764 C CA . PHE A 1 212 ? -13.705 26.796 -4.224 1.00 50.97 212 PHE A CA 1
ATOM 1765 C C . PHE A 1 212 ? -13.692 27.723 -5.438 1.00 50.97 212 PHE A C 1
ATOM 1767 O O . PHE A 1 212 ? -12.920 27.509 -6.370 1.00 50.97 212 PHE A O 1
ATOM 1774 N N . MET A 1 213 ? -14.587 28.711 -5.434 1.00 51.06 213 MET A N 1
ATOM 1775 C CA . MET A 1 213 ? -14.471 29.893 -6.284 1.00 51.06 213 MET A CA 1
ATOM 1776 C C . MET A 1 213 ? -13.207 30.636 -5.844 1.00 51.06 213 MET A C 1
ATOM 1778 O O . MET A 1 213 ? -13.094 31.041 -4.689 1.00 51.06 213 MET A O 1
ATOM 1782 N N . ILE A 1 214 ? -12.233 30.732 -6.743 1.00 56.16 214 ILE A N 1
ATOM 1783 C CA . ILE A 1 214 ? -11.041 31.558 -6.567 1.00 56.16 214 ILE A CA 1
ATOM 1784 C C . ILE A 1 214 ? -11.426 32.942 -7.082 1.00 56.16 214 ILE A C 1
ATOM 1786 O O . ILE A 1 214 ? -11.676 33.099 -8.275 1.00 56.16 214 ILE A O 1
ATOM 1790 N N . GLU A 1 215 ? -11.514 33.926 -6.190 1.00 54.81 215 GLU A N 1
ATOM 1791 C CA . GLU A 1 215 ? -11.656 35.322 -6.599 1.00 54.81 215 GLU A CA 1
ATOM 1792 C C . GLU A 1 215 ? -10.338 35.822 -7.218 1.00 54.81 215 GLU A C 1
ATOM 1794 O O . GLU A 1 215 ? -9.262 35.556 -6.669 1.00 54.81 215 GLU A O 1
ATOM 1799 N N . PRO A 1 216 ? -10.385 36.537 -8.354 1.00 63.62 216 PRO A N 1
ATOM 1800 C CA . PRO A 1 216 ? -9.203 37.141 -8.946 1.00 63.62 216 PRO A CA 1
ATOM 1801 C C . PRO A 1 216 ? -8.809 38.402 -8.168 1.00 63.62 216 PRO A C 1
ATOM 1803 O O . PRO A 1 216 ? -9.550 39.380 -8.106 1.00 63.62 216 PRO A O 1
ATOM 1806 N N . SER A 1 217 ? -7.605 38.396 -7.600 1.00 58.97 217 SER A N 1
ATOM 1807 C CA . SER A 1 217 ? -6.974 39.588 -7.040 1.00 58.97 217 SER A CA 1
ATOM 1808 C C . SER A 1 217 ? -6.642 40.577 -8.162 1.00 58.97 217 SER A C 1
ATOM 1810 O O . SER A 1 217 ? -5.701 40.364 -8.926 1.00 58.97 217 SER A O 1
ATOM 1812 N N . THR A 1 218 ? -7.403 41.664 -8.256 1.00 60.72 218 THR A N 1
ATOM 1813 C CA . THR A 1 218 ? -7.071 42.845 -9.063 1.00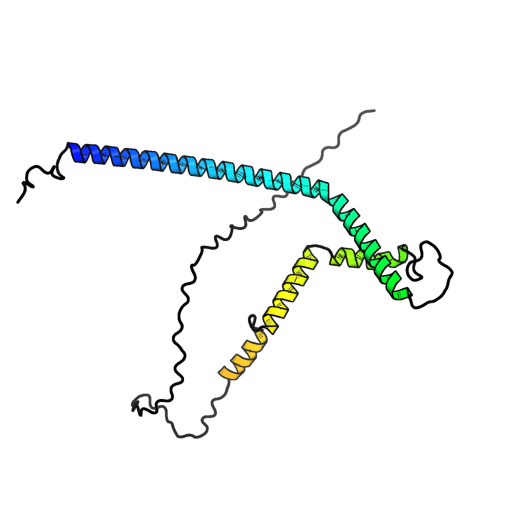 60.72 218 THR A CA 1
ATOM 1814 C C . THR A 1 218 ? -5.812 43.514 -8.523 1.00 60.72 218 THR A C 1
ATOM 1816 O O . THR A 1 218 ? -5.837 44.177 -7.486 1.00 60.72 218 THR A O 1
ATOM 1819 N N . THR A 1 219 ? -4.708 43.354 -9.243 1.00 63.19 219 THR A N 1
ATOM 1820 C CA . THR A 1 219 ? -3.508 44.181 -9.107 1.00 63.19 219 THR A CA 1
ATOM 1821 C C . THR A 1 219 ? -3.784 45.511 -9.809 1.00 63.19 219 THR A C 1
ATOM 1823 O O . THR A 1 219 ? -3.989 45.535 -11.022 1.00 63.19 219 THR A O 1
ATOM 1826 N N . ARG A 1 220 ? -3.858 46.612 -9.053 1.00 56.03 220 ARG A N 1
ATOM 1827 C CA . ARG A 1 220 ? -3.820 47.965 -9.623 1.00 56.03 220 ARG A CA 1
ATOM 1828 C C . ARG A 1 220 ? -2.360 48.320 -9.896 1.00 56.03 220 ARG A C 1
ATOM 1830 O O . ARG A 1 220 ? -1.535 48.181 -8.993 1.00 56.03 220 ARG A O 1
ATOM 1837 N N . PHE A 1 221 ? -2.088 48.698 -11.141 1.00 59.56 221 PHE A N 1
ATOM 1838 C CA . PHE A 1 221 ? -0.906 49.460 -11.535 1.00 59.56 221 PHE A CA 1
ATOM 1839 C C . PHE A 1 221 ? -1.018 50.897 -11.023 1.00 59.56 221 PHE A C 1
ATOM 1841 O O . PHE A 1 221 ? -2.172 51.375 -10.897 1.00 59.56 221 PHE A O 1
#

Secondary structure (DSSP, 8-state):
----TTSPPTT-HHHHHHHHHHHHHHHHHHHHHHHHHHHHHHHHHHHHHHHHHHHHHHHHHHHHHHHHHHHHHHHHHHHHHHHHHGGG-------TTEETTEETTTTHHHHHHHHHHHSHHHHHHHHHHHHHHHHHHTTSS--HHHHHHHHHHHHT------S------SS------------PPP-----------------------------------

Foldseek 3Di:
DDDPPPDDDPPDPVNVVVVVVVVVVVVVVVVVVVVVVVVVVVVVVVVVVVVVVVVVVVCVVCVVVVVVVLLVVLLVVLLVVQQVVLPPDPDPPPPPQQRNNDHSVVCVVSSVVSSVCPDPVNVVVVVVVVVVVVCVVVVVDDDPVVVVVVVCCVVPVPPPPPDDDDDPDVDDDDDDDPPPDPPDPPPPPPPPPCPPPPDPPPPPPPPDPDDDDDDDDDDDD

Radius of gyration: 38.24 Å; chains: 1; bounding box: 73×107×102 Å

Sequence (221 aa):
MGDTQNLPTLQDKRLTYMSKITRRTRKITQIENDMLSRKNDVYSKCLNKEKQSLNYRTWQRAKPFRESLLHARSIQKCMKKHKICDCFINTPEFNYGMYGGLRLRSLRHEIEQTIKEAHPRVRRQRNVKKLLADGKEDGRLVDYDKVQKTLDKIINRQYETNLFGLTWSPTGYDFKENNTGLRLPPLTMSREKSREFRRPKSGGVQNRHKTFMIEPSTTRF

pLDDT: mean 77.64, std 19.97, range [40.44, 98.19]